Protein AF-A0A3B8RB64-F1 (afdb_monomer_lite)

Sequence (206 aa):
MNLDIVILLAQDGLTNGAIYALLALALVMVFAVTRVIFVPQGEFVAFGALTLASLQANKFPGTVWLLLIAGIICFLLDWHYQRRLGDGLGRRLRWSLLWQLVFPLILVIALWMAQASSFKFSNLPLIAQLLLALLIVVPLGPMIYRLAFQPMAQAPVLVLLIVSVAVHLVLVGIGLVFFGAEGSRTPPFSEGALTLAGVPVNAQTL

Secondary structure (DSSP, 8-state):
--HHHHHHHHHHHHHHHHHHHHHHHHHHHHHHHH----TTHHHHHHHHHHHHHHHHTTPPPTHHHHHHHHHHHHHHHHHHHHHHH---S-HHHHHHIIIIIIHHHHHHHHHHHHHHTT--GGGS-HHHHHHHHHHHHTTHHHHHIIIIIGGGTTS-HHHHHHHHHHHHHHHHHHHHHHH-S----PPPSS--EEEETTEEEEGGG-

Radius of gyration: 20.78 Å; chains: 1; bounding box: 42×38×70 Å

Foldseek 3Di:
DDVLVVVVVVLVCVLVVVVVVVVVVVQCVCCVVQVFSQPLPVLLVVLLVLQLLCLLVQHDALLLVVQQVLLVVQLVVVVVVVVVVVDPCDPVSVVSCCLSHVLSVCLVVVSVVCVVVVHRSSPDQSVVSSVNSCSSRVSVVVSCCVVQPVVCSVPDSVVSHVSSVVVNVVSVVSCCVRRNPDDGDDDQNDDAFDQDPNHTHGPSSD

Structure (mmCIF, N/CA/C/O backbone):
data_AF-A0A3B8RB64-F1
#
_entry.id   AF-A0A3B8RB64-F1
#
loop_
_atom_site.group_PDB
_atom_site.id
_atom_site.type_symbol
_atom_site.label_atom_id
_atom_site.label_alt_id
_atom_site.label_comp_id
_atom_site.label_asym_id
_atom_site.label_entity_id
_atom_site.label_seq_id
_atom_site.pdbx_PDB_ins_code
_atom_site.Cartn_x
_atom_site.Cartn_y
_atom_site.Cartn_z
_atom_site.occupancy
_atom_site.B_iso_or_equiv
_atom_site.auth_seq_id
_atom_site.auth_comp_id
_atom_site.auth_asym_id
_atom_site.auth_atom_id
_atom_site.pdbx_PDB_model_num
ATOM 1 N N . MET A 1 1 ? -0.234 20.962 -37.567 1.00 56.06 1 MET A N 1
ATOM 2 C CA . MET A 1 1 ? -0.408 19.922 -36.532 1.00 56.06 1 MET A CA 1
ATOM 3 C C . MET A 1 1 ? -0.520 18.602 -37.272 1.00 56.06 1 MET A C 1
ATOM 5 O O . MET A 1 1 ? -1.409 18.491 -38.106 1.00 56.06 1 MET A O 1
ATOM 9 N N . ASN A 1 2 ? 0.425 17.683 -37.086 1.00 84.25 2 ASN A N 1
ATOM 10 C CA . ASN A 1 2 ? 0.457 16.425 -37.841 1.00 84.25 2 ASN A CA 1
ATOM 11 C C . ASN A 1 2 ? -0.503 15.414 -37.202 1.00 84.25 2 ASN A C 1
ATOM 13 O O . ASN A 1 2 ? -0.628 15.400 -35.976 1.00 84.25 2 ASN A O 1
ATOM 17 N N . LEU A 1 3 ? -1.165 14.584 -38.015 1.00 84.19 3 LEU A N 1
ATOM 18 C CA . LEU A 1 3 ? -2.131 13.576 -37.551 1.00 84.19 3 LEU A CA 1
ATOM 19 C C . LEU A 1 3 ? -1.508 12.629 -36.504 1.00 84.19 3 LEU A C 1
ATOM 21 O O . LEU A 1 3 ? -2.163 12.266 -35.533 1.00 84.19 3 LEU A O 1
ATOM 25 N N . ASP A 1 4 ? -0.216 12.332 -36.644 1.00 79.75 4 ASP A N 1
ATOM 26 C CA . ASP A 1 4 ? 0.550 11.478 -35.728 1.00 79.75 4 ASP A CA 1
ATOM 27 C C . ASP A 1 4 ? 0.622 12.048 -34.305 1.00 79.75 4 ASP A C 1
ATOM 29 O O . ASP A 1 4 ? 0.479 11.316 -33.329 1.00 79.75 4 ASP A O 1
ATOM 33 N N . ILE A 1 5 ? 0.782 13.372 -34.175 1.00 84.06 5 ILE A N 1
ATOM 34 C CA . ILE A 1 5 ? 0.809 14.053 -32.871 1.00 84.06 5 ILE A CA 1
ATOM 35 C C . ILE A 1 5 ? -0.568 13.959 -32.212 1.00 84.06 5 ILE A C 1
ATOM 37 O O . ILE A 1 5 ? -0.657 13.776 -31.003 1.00 84.06 5 ILE A O 1
ATOM 41 N N . VAL A 1 6 ? -1.641 14.061 -33.003 1.00 86.44 6 VAL A N 1
ATOM 42 C CA . VAL A 1 6 ? -3.017 13.941 -32.499 1.00 86.44 6 VAL A CA 1
ATOM 43 C C . VAL A 1 6 ? -3.279 12.537 -31.970 1.00 86.44 6 VAL A C 1
ATOM 45 O O . VAL A 1 6 ? -3.825 12.401 -30.881 1.00 86.44 6 VAL A O 1
ATOM 48 N N . ILE A 1 7 ? -2.865 11.505 -32.710 1.00 84.56 7 ILE A N 1
ATOM 49 C CA . ILE A 1 7 ? -3.036 10.103 -32.308 1.00 84.56 7 ILE A CA 1
ATOM 50 C C . ILE A 1 7 ? -2.232 9.805 -31.037 1.00 84.56 7 ILE A C 1
ATOM 52 O O . ILE A 1 7 ? -2.774 9.214 -30.104 1.00 84.56 7 ILE A O 1
ATOM 56 N N . LEU A 1 8 ? -0.984 10.276 -30.960 1.00 83.56 8 LEU A N 1
ATOM 57 C CA . LEU A 1 8 ? -0.132 10.092 -29.784 1.00 83.56 8 LEU A CA 1
ATOM 58 C C . LEU A 1 8 ? -0.719 10.793 -28.547 1.00 83.56 8 LEU A C 1
ATOM 60 O O . LEU A 1 8 ? -0.893 10.158 -27.510 1.00 83.56 8 LEU A O 1
ATOM 64 N N . LEU A 1 9 ? -1.116 12.068 -28.658 1.00 87.81 9 LEU A N 1
ATOM 65 C CA . LEU A 1 9 ? -1.748 12.790 -27.543 1.00 87.81 9 LEU A CA 1
ATOM 66 C C . LEU A 1 9 ? -3.087 12.169 -27.127 1.00 87.81 9 LEU A C 1
ATOM 68 O O . LEU A 1 9 ? -3.412 12.164 -25.941 1.00 87.81 9 LEU A O 1
ATOM 72 N N . ALA A 1 10 ? -3.874 11.661 -28.079 1.00 88.19 10 ALA A N 1
ATOM 73 C CA . ALA A 1 10 ? -5.136 10.992 -27.778 1.00 88.19 10 ALA A CA 1
ATOM 74 C C . ALA A 1 10 ? -4.911 9.692 -26.992 1.00 88.19 10 ALA A C 1
ATOM 76 O O . ALA A 1 10 ? -5.629 9.433 -26.026 1.00 88.19 10 ALA A O 1
ATOM 77 N N . GLN A 1 11 ? -3.898 8.903 -27.358 1.00 84.38 11 GLN A N 1
ATOM 78 C CA . GLN A 1 11 ? -3.517 7.687 -26.641 1.00 84.38 11 GLN A CA 1
ATOM 79 C C . GLN A 1 11 ? -2.995 7.992 -25.233 1.00 84.38 11 GLN A C 1
ATOM 81 O O . GLN A 1 11 ? -3.436 7.366 -24.264 1.00 84.38 11 GLN A O 1
ATOM 86 N N . ASP A 1 12 ? -2.096 8.968 -25.101 1.00 86.81 12 ASP A N 1
ATOM 87 C CA . ASP A 1 12 ? -1.576 9.400 -23.802 1.00 86.81 12 ASP A CA 1
ATOM 88 C C . ASP A 1 12 ? -2.704 9.929 -22.909 1.00 86.81 12 ASP A C 1
ATOM 90 O O . ASP A 1 12 ? -2.784 9.598 -21.723 1.00 86.81 12 ASP A O 1
ATOM 94 N N . GLY A 1 13 ? -3.618 10.716 -23.483 1.00 90.69 13 GLY A N 1
ATOM 95 C CA . GLY A 1 13 ? -4.799 11.230 -22.797 1.00 90.69 13 GLY A CA 1
ATOM 96 C C . GLY A 1 13 ? -5.732 10.116 -22.326 1.00 90.69 13 GLY A C 1
ATOM 97 O O . GLY A 1 13 ? -6.177 10.140 -21.180 1.00 90.69 13 GLY A O 1
ATOM 98 N N . LEU A 1 14 ? -5.990 9.113 -23.169 1.00 91.12 14 LEU A N 1
ATOM 99 C CA . LEU A 1 14 ? -6.840 7.973 -22.823 1.00 91.12 14 LEU A CA 1
ATOM 100 C C . LEU A 1 14 ? -6.211 7.107 -21.726 1.00 91.12 14 LEU A C 1
ATOM 102 O O . LEU A 1 14 ? -6.892 6.741 -20.771 1.00 91.12 14 LEU A O 1
ATOM 106 N N . THR A 1 15 ? -4.911 6.829 -21.830 1.00 87.62 15 THR A N 1
ATOM 107 C CA . THR A 1 15 ? -4.176 6.002 -20.864 1.00 87.62 15 THR A CA 1
ATOM 108 C C . THR A 1 15 ? -4.141 6.676 -19.492 1.00 87.62 15 THR A C 1
ATOM 110 O O . THR A 1 15 ? -4.550 6.086 -18.491 1.00 87.62 15 THR A O 1
ATOM 113 N N . ASN A 1 16 ? -3.731 7.947 -19.436 1.00 90.12 16 ASN A N 1
ATOM 114 C CA . ASN A 1 16 ? -3.714 8.705 -18.185 1.00 90.12 16 ASN A CA 1
ATOM 115 C C . ASN A 1 16 ? -5.130 8.919 -17.635 1.00 90.12 16 ASN A C 1
ATOM 117 O O . ASN A 1 16 ? -5.358 8.775 -16.435 1.00 90.12 16 ASN A O 1
ATOM 121 N N . GLY A 1 17 ? -6.100 9.201 -18.509 1.00 92.88 17 GLY A N 1
ATOM 122 C CA . GLY A 1 17 ? -7.506 9.341 -18.141 1.00 92.88 17 GLY A CA 1
ATOM 123 C C . GLY A 1 17 ? -8.068 8.075 -17.495 1.00 92.88 17 GLY A C 1
ATOM 124 O O . GLY A 1 17 ? -8.719 8.164 -16.456 1.00 92.88 17 GLY A O 1
ATOM 125 N N . ALA A 1 18 ? -7.759 6.898 -18.045 1.00 92.75 18 ALA A N 1
ATOM 126 C CA . ALA A 1 18 ? -8.155 5.616 -17.470 1.00 92.75 18 ALA A CA 1
ATOM 127 C C . ALA A 1 18 ? -7.534 5.390 -16.082 1.00 92.75 18 ALA A C 1
ATOM 129 O O . ALA A 1 18 ? -8.240 4.994 -15.154 1.00 92.75 18 ALA A O 1
ATOM 130 N N . ILE A 1 19 ? -6.246 5.706 -15.901 1.00 90.06 19 ILE 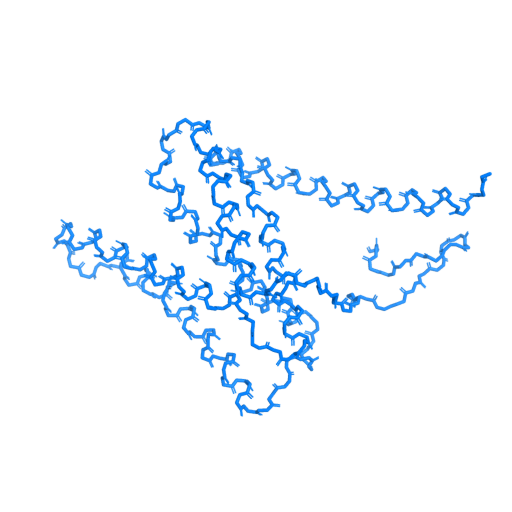A N 1
ATOM 131 C CA . ILE A 1 19 ? -5.566 5.610 -14.598 1.00 90.06 19 ILE A CA 1
ATOM 132 C C . ILE A 1 19 ? -6.250 6.513 -13.563 1.00 90.06 19 ILE A C 1
ATOM 134 O O . ILE A 1 19 ? -6.582 6.057 -12.465 1.00 90.06 19 ILE A O 1
ATOM 138 N N . TYR A 1 20 ? -6.516 7.776 -13.908 1.00 91.88 20 TYR A N 1
ATOM 139 C CA . TYR A 1 20 ? -7.193 8.705 -13.001 1.00 91.88 20 TYR A CA 1
ATOM 140 C C . TYR A 1 20 ? -8.645 8.308 -12.724 1.00 91.88 20 TYR A C 1
ATOM 142 O O . TYR A 1 20 ? -9.101 8.453 -11.590 1.00 91.88 20 TYR A O 1
ATOM 150 N N . ALA A 1 21 ? -9.360 7.754 -13.707 1.00 94.88 21 ALA A N 1
ATOM 151 C CA . ALA A 1 21 ? -10.712 7.240 -13.515 1.00 94.88 21 ALA A CA 1
ATOM 152 C C . ALA A 1 21 ? -10.738 6.055 -12.537 1.00 94.88 21 ALA A C 1
ATOM 154 O O . ALA A 1 21 ? -11.576 6.024 -11.636 1.00 94.88 21 ALA A O 1
ATOM 155 N N . LEU A 1 22 ? -9.796 5.112 -12.656 1.00 93.38 22 LEU A N 1
ATOM 156 C CA . LEU A 1 22 ? -9.661 3.989 -11.723 1.00 93.38 22 LEU A CA 1
ATOM 157 C C . LEU A 1 22 ? -9.273 4.456 -10.314 1.00 93.38 22 LEU A C 1
ATOM 159 O O . LEU A 1 22 ? -9.809 3.948 -9.328 1.00 93.38 22 LEU A O 1
ATOM 163 N N . LEU A 1 23 ? -8.382 5.446 -10.204 1.00 92.12 23 LEU A N 1
ATOM 164 C CA . LEU A 1 23 ? -7.997 6.028 -8.918 1.00 92.12 23 LEU A CA 1
ATOM 165 C C . LEU A 1 23 ? -9.180 6.743 -8.252 1.00 92.12 23 LEU A C 1
ATOM 167 O O . LEU A 1 23 ? -9.429 6.532 -7.065 1.00 92.12 23 LEU A O 1
ATOM 171 N N . ALA A 1 24 ? -9.951 7.516 -9.021 1.00 93.94 24 ALA A N 1
ATOM 172 C CA . ALA A 1 24 ? -11.175 8.155 -8.548 1.00 93.94 24 ALA A CA 1
ATOM 173 C C . ALA A 1 24 ? -12.223 7.119 -8.116 1.00 93.94 24 ALA A C 1
ATOM 175 O O . ALA A 1 24 ? -12.814 7.258 -7.046 1.00 93.94 24 ALA A O 1
ATOM 176 N N . LEU A 1 25 ? -12.414 6.051 -8.897 1.00 95.88 25 LEU A N 1
ATOM 177 C CA . LEU A 1 25 ? -13.320 4.957 -8.551 1.00 95.88 25 LEU A CA 1
ATOM 178 C C . LEU A 1 25 ? -12.909 4.292 -7.233 1.00 95.88 25 LEU A C 1
ATOM 180 O O . LEU A 1 25 ? -13.753 4.081 -6.367 1.00 95.88 25 LEU A O 1
ATOM 184 N N . ALA A 1 26 ? -11.622 4.001 -7.045 1.00 92.50 26 ALA A N 1
ATOM 185 C CA . ALA A 1 26 ? -11.109 3.432 -5.803 1.00 92.50 26 ALA A CA 1
ATOM 186 C C . ALA A 1 26 ? -11.349 4.355 -4.597 1.00 92.50 26 ALA A C 1
ATOM 188 O O . ALA A 1 26 ? -11.858 3.893 -3.574 1.00 92.50 26 ALA A O 1
ATOM 189 N N . LEU A 1 27 ? -11.073 5.657 -4.731 1.00 94.19 27 LEU A N 1
ATOM 190 C CA . LEU A 1 27 ? -11.348 6.643 -3.684 1.00 94.19 27 LEU A CA 1
ATOM 191 C C . LEU A 1 27 ? -12.842 6.683 -3.327 1.00 94.19 27 LEU A C 1
ATOM 193 O O . LEU A 1 27 ? -13.195 6.651 -2.147 1.00 94.19 27 LEU A O 1
ATOM 197 N N . VAL A 1 28 ? -13.719 6.710 -4.336 1.00 95.94 28 VAL A N 1
ATOM 198 C CA . VAL A 1 28 ? -15.177 6.717 -4.152 1.00 95.94 28 VAL A CA 1
ATOM 199 C C . VAL A 1 28 ? -15.657 5.428 -3.489 1.00 95.94 28 VAL A C 1
ATOM 201 O O . VAL A 1 28 ? -16.457 5.500 -2.561 1.00 95.94 28 VAL A O 1
ATOM 204 N N . MET A 1 29 ? -15.157 4.260 -3.902 1.00 95.38 29 MET A N 1
ATOM 205 C CA . MET A 1 29 ? -15.518 2.976 -3.290 1.00 95.38 29 MET A CA 1
ATOM 206 C C . MET A 1 29 ? -15.120 2.920 -1.812 1.00 95.38 29 MET A C 1
ATOM 208 O O . MET A 1 29 ? -15.927 2.524 -0.969 1.00 95.38 29 MET A O 1
ATOM 212 N N . VAL A 1 30 ? -13.902 3.355 -1.474 1.00 94.06 30 VAL A N 1
ATOM 213 C CA . VAL A 1 30 ? -13.443 3.399 -0.079 1.00 94.06 30 VAL A CA 1
ATOM 214 C C . VAL A 1 30 ? -14.289 4.379 0.730 1.00 94.06 30 VAL A C 1
ATOM 216 O O . VAL A 1 30 ? -14.758 4.025 1.816 1.00 94.06 30 VAL A O 1
ATOM 219 N N . PHE A 1 31 ? -14.551 5.574 0.199 1.00 95.75 31 PHE A N 1
ATOM 220 C CA . PHE A 1 31 ? -15.370 6.579 0.872 1.00 95.75 31 PHE A CA 1
ATOM 221 C C . PHE A 1 31 ? -16.817 6.112 1.076 1.00 95.75 31 PHE A C 1
ATOM 223 O O . PHE A 1 31 ? -17.361 6.285 2.165 1.00 95.75 31 PHE A O 1
ATOM 230 N N . ALA A 1 32 ? -17.428 5.470 0.080 1.00 96.31 32 ALA A N 1
ATOM 231 C CA . ALA A 1 32 ? -18.807 4.995 0.156 1.00 96.31 32 ALA A CA 1
ATOM 232 C C . ALA A 1 32 ? -19.014 3.962 1.276 1.00 96.31 32 ALA A C 1
ATOM 234 O O . ALA A 1 32 ? -20.052 3.967 1.934 1.00 96.31 32 ALA A O 1
ATOM 235 N N . VAL A 1 33 ? -18.019 3.103 1.526 1.00 94.38 33 VAL A N 1
ATOM 236 C CA . VAL A 1 33 ? -18.105 2.053 2.555 1.00 94.38 33 VAL A CA 1
ATOM 237 C C . VAL A 1 33 ? -17.631 2.542 3.928 1.00 94.38 33 VAL A C 1
ATOM 239 O O . VAL A 1 33 ? -18.200 2.162 4.948 1.00 94.38 33 VAL A O 1
ATOM 242 N N . THR A 1 34 ? -16.592 3.380 3.984 1.00 93.38 34 THR A N 1
ATOM 243 C CA . THR A 1 34 ? -15.916 3.735 5.251 1.00 93.38 34 THR A CA 1
ATOM 244 C C . THR A 1 34 ? -16.160 5.166 5.722 1.00 93.38 34 THR A C 1
ATOM 246 O O . THR A 1 34 ? -15.895 5.473 6.883 1.00 93.38 34 THR A O 1
ATOM 249 N N . ARG A 1 35 ? -16.660 6.051 4.850 1.00 95.38 35 ARG A N 1
ATOM 250 C CA . ARG A 1 35 ? -16.703 7.517 5.026 1.00 95.38 35 ARG A CA 1
ATOM 251 C C . ARG A 1 35 ? -15.323 8.181 5.141 1.00 95.38 35 ARG A C 1
ATOM 253 O O . ARG A 1 35 ? -15.238 9.364 5.466 1.00 95.38 35 ARG A O 1
ATOM 260 N N . VAL A 1 36 ? -14.245 7.446 4.852 1.00 95.25 36 VAL A N 1
ATOM 261 C CA . VAL A 1 36 ? -12.870 7.958 4.829 1.00 95.25 36 VAL A CA 1
ATOM 262 C C . VAL A 1 36 ? -12.510 8.375 3.407 1.00 95.25 36 VAL A C 1
ATOM 264 O O . VAL A 1 36 ? -12.512 7.557 2.490 1.00 95.25 36 VAL A O 1
ATOM 267 N N . ILE A 1 37 ? -12.161 9.649 3.226 1.00 95.06 37 ILE A N 1
ATOM 268 C CA . ILE A 1 37 ? -11.517 10.124 1.997 1.00 95.06 37 ILE A CA 1
ATOM 269 C C . ILE A 1 37 ? -10.047 9.714 2.092 1.00 95.06 37 ILE A C 1
ATOM 271 O O . ILE A 1 37 ? -9.263 10.384 2.758 1.00 95.06 37 ILE A O 1
ATOM 275 N N . PHE A 1 38 ? -9.691 8.576 1.492 1.00 94.31 38 PHE A N 1
ATOM 276 C CA . PHE A 1 38 ? -8.390 7.928 1.681 1.00 94.31 38 PHE A CA 1
ATOM 277 C C . PHE A 1 38 ? -7.271 8.562 0.837 1.00 94.31 38 PHE A C 1
ATOM 279 O O . PHE A 1 38 ? -6.782 7.987 -0.132 1.00 94.31 38 PHE A O 1
ATOM 286 N N . VAL A 1 39 ? -6.836 9.757 1.245 1.00 94.50 39 VAL A N 1
ATOM 287 C CA . VAL A 1 39 ? -5.729 10.515 0.625 1.00 94.50 39 VAL A CA 1
ATOM 288 C C . VAL A 1 39 ? -4.424 9.701 0.459 1.00 94.50 39 VAL A C 1
ATOM 290 O O . VAL A 1 39 ? -3.809 9.811 -0.600 1.00 94.50 39 VAL A O 1
ATOM 293 N N . PRO A 1 40 ? -3.996 8.838 1.411 1.00 95.44 40 PRO A N 1
ATOM 294 C CA . PRO A 1 40 ? -2.746 8.083 1.303 1.00 95.44 40 PRO A CA 1
ATOM 295 C C . PRO A 1 40 ? -2.712 7.014 0.203 1.00 95.44 40 PRO A C 1
ATOM 297 O O . PRO A 1 40 ? -1.730 6.285 0.118 1.00 95.44 40 PRO A O 1
ATOM 300 N N . GLN A 1 41 ? -3.745 6.879 -0.634 1.00 93.69 41 GLN A N 1
ATOM 301 C CA . GLN A 1 41 ? -3.786 5.883 -1.708 1.00 93.69 41 GLN A CA 1
ATOM 302 C C . GLN A 1 41 ? -2.558 5.952 -2.633 1.00 93.69 41 GLN A C 1
ATOM 304 O O . GLN A 1 41 ? -2.033 4.910 -3.026 1.00 93.69 41 GLN A O 1
ATOM 309 N N . GLY A 1 42 ? -2.072 7.160 -2.940 1.00 92.31 42 GLY A N 1
ATOM 310 C CA . GLY A 1 42 ? -0.863 7.354 -3.747 1.00 92.31 42 GLY A CA 1
ATOM 311 C C . GLY A 1 42 ? 0.387 6.724 -3.125 1.00 92.31 42 GLY A C 1
ATOM 312 O O . GLY A 1 42 ? 1.212 6.173 -3.848 1.00 92.31 42 GLY A O 1
ATOM 313 N N . GLU A 1 43 ? 0.481 6.692 -1.793 1.00 94.62 43 GLU A N 1
ATOM 314 C CA . GLU A 1 43 ? 1.623 6.107 -1.078 1.00 94.62 43 GLU A CA 1
ATOM 315 C C . GLU A 1 43 ? 1.679 4.592 -1.238 1.00 94.62 43 GLU A C 1
ATOM 317 O O . GLU A 1 43 ? 2.752 4.019 -1.372 1.00 94.62 43 GLU A O 1
ATOM 322 N N . PHE A 1 44 ? 0.527 3.923 -1.304 1.00 94.38 44 PHE A N 1
ATOM 323 C CA . PHE A 1 44 ? 0.483 2.486 -1.576 1.00 94.38 44 PHE A CA 1
ATOM 324 C C . PHE A 1 44 ? 0.948 2.161 -2.994 1.00 94.38 44 PHE A C 1
ATOM 326 O O . PHE A 1 44 ? 1.658 1.175 -3.198 1.00 94.38 44 PHE A O 1
ATOM 333 N N . VAL A 1 45 ? 0.591 3.005 -3.966 1.00 92.75 45 VAL A N 1
ATOM 334 C CA . VAL A 1 45 ? 1.077 2.881 -5.347 1.00 92.75 45 VAL A CA 1
ATOM 335 C C . VAL A 1 45 ? 2.589 3.119 -5.395 1.00 92.75 45 VAL A C 1
ATOM 337 O O . VAL A 1 45 ? 3.317 2.310 -5.971 1.00 92.75 45 VAL A O 1
ATOM 340 N N . ALA A 1 46 ? 3.073 4.171 -4.728 1.00 93.25 46 ALA A N 1
ATOM 341 C CA . ALA A 1 46 ? 4.494 4.497 -4.645 1.00 93.25 46 ALA A CA 1
ATOM 342 C C . ALA A 1 46 ? 5.299 3.386 -3.956 1.00 93.25 46 ALA A C 1
ATOM 344 O O . ALA A 1 46 ? 6.292 2.912 -4.502 1.00 93.25 46 ALA A O 1
ATOM 345 N N . PHE A 1 47 ? 4.849 2.897 -2.800 1.00 95.25 47 PHE A N 1
ATOM 346 C CA . PHE A 1 47 ? 5.488 1.795 -2.084 1.00 95.25 47 PHE A CA 1
ATOM 347 C C . PHE A 1 47 ? 5.473 0.503 -2.892 1.00 95.25 47 PHE A C 1
ATOM 349 O O . PHE A 1 47 ? 6.466 -0.220 -2.874 1.00 95.25 47 PHE A O 1
ATOM 356 N N . GLY A 1 48 ? 4.405 0.217 -3.640 1.00 94.38 48 GLY A N 1
ATOM 357 C CA . GLY A 1 48 ? 4.367 -0.902 -4.583 1.00 94.38 48 GLY A CA 1
ATOM 358 C C . GLY A 1 48 ? 5.468 -0.792 -5.639 1.00 94.38 48 GLY A C 1
ATOM 359 O O . GLY A 1 48 ? 6.264 -1.719 -5.801 1.00 94.38 48 GLY A O 1
ATOM 360 N N . ALA A 1 49 ? 5.566 0.367 -6.294 1.00 93.00 49 ALA A N 1
ATOM 361 C CA . ALA A 1 49 ? 6.577 0.631 -7.315 1.00 93.00 49 ALA A CA 1
ATOM 362 C C . ALA A 1 49 ? 8.011 0.580 -6.755 1.00 93.00 49 ALA A C 1
ATOM 364 O O . ALA A 1 49 ? 8.877 -0.068 -7.338 1.00 93.00 49 ALA A O 1
ATOM 365 N N . LEU A 1 50 ? 8.263 1.197 -5.598 1.00 93.69 50 LEU A N 1
ATOM 366 C CA . LEU A 1 50 ? 9.579 1.225 -4.950 1.00 93.69 50 LEU A CA 1
ATOM 367 C C . LEU A 1 50 ? 9.989 -0.144 -4.387 1.00 93.69 50 LEU A C 1
ATOM 369 O O . LEU A 1 50 ? 11.168 -0.502 -4.419 1.00 93.69 50 LEU A O 1
ATOM 373 N N . THR A 1 51 ? 9.027 -0.950 -3.927 1.00 94.50 51 THR A N 1
ATOM 374 C CA . THR A 1 51 ? 9.266 -2.354 -3.553 1.00 94.50 51 THR A CA 1
ATOM 375 C C . THR A 1 51 ? 9.687 -3.161 -4.771 1.00 94.50 51 THR A C 1
ATOM 377 O O . THR A 1 51 ? 10.703 -3.851 -4.721 1.00 94.50 51 THR A O 1
ATOM 380 N N . LEU A 1 52 ? 8.948 -3.041 -5.879 1.00 94.19 52 LEU A N 1
ATOM 381 C CA . LEU A 1 52 ? 9.274 -3.723 -7.129 1.00 94.19 52 LEU A CA 1
ATOM 382 C C . LEU A 1 52 ? 10.653 -3.300 -7.655 1.00 94.19 52 LEU A C 1
ATOM 384 O O . LEU A 1 52 ? 11.467 -4.155 -7.994 1.00 94.19 52 LEU A O 1
ATOM 388 N N . ALA A 1 53 ? 10.947 -2.000 -7.648 1.00 92.69 53 ALA A N 1
ATOM 389 C CA . ALA A 1 53 ? 12.243 -1.468 -8.054 1.00 92.69 53 ALA A CA 1
ATOM 390 C C . ALA A 1 53 ? 13.389 -1.998 -7.176 1.00 92.69 53 ALA A C 1
ATOM 392 O O . ALA A 1 53 ? 14.452 -2.352 -7.685 1.00 92.69 53 ALA A O 1
ATOM 393 N N . SER A 1 54 ? 13.165 -2.115 -5.863 1.00 92.00 54 SER A N 1
ATOM 394 C CA . SER A 1 54 ? 14.141 -2.701 -4.935 1.00 92.00 54 SER A CA 1
ATOM 395 C C . SER A 1 54 ? 14.411 -4.172 -5.260 1.00 92.00 54 SER A C 1
ATOM 397 O O . SER A 1 54 ? 15.573 -4.570 -5.348 1.00 92.00 54 SER A O 1
ATOM 399 N N . LEU A 1 55 ? 13.357 -4.959 -5.514 1.00 92.06 55 LEU A N 1
ATOM 400 C CA . LEU A 1 55 ? 13.475 -6.362 -5.926 1.00 92.06 55 LEU A CA 1
ATOM 401 C C . LEU A 1 55 ? 14.259 -6.497 -7.241 1.00 92.06 55 LEU A C 1
ATOM 403 O O . LEU A 1 55 ? 15.174 -7.311 -7.333 1.00 92.06 55 LEU A O 1
ATOM 407 N N . GLN A 1 56 ? 13.974 -5.659 -8.237 1.00 91.44 56 GLN A N 1
ATOM 408 C CA . GLN A 1 56 ? 14.684 -5.665 -9.522 1.00 91.44 56 GLN A CA 1
ATOM 409 C C . GLN A 1 56 ? 16.150 -5.244 -9.394 1.00 91.44 56 GLN A C 1
ATOM 411 O O . GLN A 1 56 ? 17.018 -5.804 -10.061 1.00 91.44 56 GLN A O 1
ATOM 416 N N . ALA A 1 57 ? 16.446 -4.320 -8.480 1.00 89.50 57 ALA A N 1
ATOM 417 C CA . ALA A 1 57 ? 17.806 -3.928 -8.132 1.00 89.50 57 ALA A CA 1
ATOM 418 C C . ALA A 1 57 ? 18.533 -4.957 -7.240 1.00 89.50 57 ALA A C 1
ATOM 420 O O . ALA A 1 57 ? 19.661 -4.700 -6.819 1.00 89.50 57 ALA A O 1
ATOM 421 N N . ASN A 1 58 ? 17.910 -6.104 -6.927 1.00 89.38 58 ASN A N 1
ATOM 422 C CA . ASN A 1 58 ? 18.400 -7.104 -5.968 1.00 89.38 58 ASN A CA 1
ATOM 423 C C . ASN A 1 58 ? 18.711 -6.526 -4.572 1.00 89.38 58 ASN A C 1
ATOM 425 O O . ASN A 1 58 ? 19.539 -7.061 -3.829 1.00 89.38 58 ASN A O 1
ATOM 429 N N . LYS A 1 59 ? 18.038 -5.432 -4.203 1.00 88.31 59 LYS A N 1
ATOM 430 C CA . LYS A 1 59 ? 18.119 -4.808 -2.883 1.00 88.31 59 LYS A CA 1
ATOM 431 C C . LYS A 1 59 ? 17.009 -5.349 -1.991 1.00 88.31 59 LYS A C 1
ATOM 433 O O . LYS A 1 59 ? 15.913 -5.663 -2.452 1.00 88.31 59 LYS A O 1
ATOM 438 N N . PHE A 1 60 ? 17.288 -5.430 -0.694 1.00 89.94 60 PHE A N 1
ATOM 439 C CA . PHE A 1 60 ? 16.278 -5.822 0.281 1.00 89.94 60 PHE A CA 1
ATOM 440 C C . PHE A 1 60 ? 15.201 -4.721 0.372 1.00 89.94 60 PHE A C 1
ATOM 442 O O . PHE A 1 60 ? 15.560 -3.577 0.663 1.00 89.94 60 PHE A O 1
ATOM 449 N N . PRO A 1 61 ? 13.909 -5.003 0.116 1.00 91.88 61 PRO A N 1
ATOM 450 C CA . PRO A 1 61 ? 12.901 -3.948 0.062 1.00 91.88 61 PRO A CA 1
ATOM 451 C C . PRO A 1 61 ? 12.620 -3.335 1.440 1.00 91.88 61 PRO A C 1
ATOM 453 O O . PRO A 1 61 ? 12.231 -4.034 2.377 1.00 91.88 61 PRO A O 1
ATOM 456 N N . GLY A 1 62 ? 12.754 -2.010 1.553 1.00 90.25 62 GLY A N 1
ATOM 457 C CA . GLY A 1 62 ? 12.510 -1.277 2.804 1.00 90.25 62 GLY A CA 1
ATOM 458 C C . GLY A 1 62 ? 11.075 -1.407 3.338 1.00 90.25 62 GLY A C 1
ATOM 459 O O . GLY A 1 62 ? 10.859 -1.397 4.549 1.00 90.25 62 GLY A O 1
ATOM 460 N N . THR A 1 63 ? 10.095 -1.630 2.457 1.00 93.56 63 THR A N 1
ATOM 461 C CA . THR A 1 63 ? 8.673 -1.834 2.803 1.00 93.56 63 THR A CA 1
ATOM 462 C C . THR A 1 63 ? 8.434 -3.013 3.739 1.00 93.56 63 THR A C 1
ATOM 464 O O . THR A 1 63 ? 7.477 -2.996 4.509 1.00 93.56 63 THR A O 1
ATOM 467 N N . VAL A 1 64 ? 9.296 -4.029 3.710 1.00 94.25 64 VAL A N 1
ATOM 468 C CA . VAL A 1 64 ? 9.166 -5.218 4.561 1.00 94.25 64 VAL A CA 1
ATOM 469 C C . VAL A 1 64 ? 9.369 -4.851 6.034 1.00 94.25 64 VAL A C 1
ATOM 471 O O . VAL A 1 64 ? 8.649 -5.342 6.904 1.00 94.25 64 VAL A O 1
ATOM 474 N N . TRP A 1 65 ? 10.297 -3.933 6.320 1.00 93.56 65 TRP A N 1
ATOM 475 C CA . TRP A 1 65 ? 10.507 -3.408 7.669 1.00 93.56 65 TRP A CA 1
ATOM 476 C C . TRP A 1 65 ? 9.322 -2.573 8.134 1.00 93.56 65 TRP A C 1
ATOM 478 O O . TRP A 1 65 ? 8.879 -2.727 9.270 1.00 93.56 65 TRP A O 1
ATOM 488 N N . LEU A 1 66 ? 8.764 -1.745 7.247 1.00 94.25 66 LEU A N 1
ATOM 489 C CA . LEU A 1 66 ? 7.546 -0.992 7.535 1.00 94.25 66 LEU A CA 1
ATOM 490 C C . LEU A 1 66 ? 6.381 -1.929 7.891 1.00 94.25 66 LEU A C 1
ATOM 492 O O . LEU A 1 66 ? 5.690 -1.694 8.882 1.00 94.25 66 LEU A O 1
ATOM 496 N N . LEU A 1 67 ? 6.205 -3.015 7.132 1.00 96.00 67 LEU A N 1
ATOM 497 C CA . LEU A 1 67 ? 5.193 -4.038 7.400 1.00 96.00 67 LEU A CA 1
ATOM 498 C C . LEU A 1 67 ? 5.400 -4.707 8.761 1.00 96.00 67 LEU A C 1
ATOM 500 O O . LEU A 1 67 ? 4.445 -4.850 9.524 1.00 96.00 67 LEU A O 1
ATOM 504 N N . LEU A 1 68 ? 6.637 -5.082 9.089 1.00 95.81 68 LEU A N 1
ATOM 505 C CA . LEU A 1 68 ? 6.958 -5.691 10.376 1.00 95.81 68 LEU A CA 1
ATOM 506 C C . LEU A 1 68 ? 6.688 -4.728 11.541 1.00 95.81 68 LEU A C 1
ATOM 508 O O . LEU A 1 68 ? 6.062 -5.122 12.522 1.00 95.81 68 LEU A O 1
ATOM 512 N N . ILE A 1 69 ? 7.110 -3.466 11.429 1.00 95.50 69 ILE A N 1
ATOM 513 C CA . ILE A 1 69 ? 6.903 -2.445 12.466 1.00 95.50 69 ILE A CA 1
ATOM 514 C C . ILE A 1 69 ? 5.407 -2.185 12.671 1.00 95.50 69 ILE A C 1
ATOM 516 O O . ILE A 1 69 ? 4.927 -2.240 13.804 1.00 95.50 69 ILE A O 1
ATOM 520 N N . ALA A 1 70 ? 4.651 -1.956 11.593 1.00 95.19 70 ALA A N 1
ATOM 521 C CA . ALA A 1 70 ? 3.203 -1.764 11.669 1.00 95.19 70 ALA A CA 1
ATOM 522 C C . ALA A 1 70 ? 2.500 -2.984 12.288 1.00 95.19 70 ALA A C 1
ATOM 524 O O . ALA A 1 70 ? 1.598 -2.828 13.117 1.00 95.19 70 ALA A O 1
ATOM 525 N N . GLY A 1 71 ? 2.954 -4.189 11.939 1.00 95.88 71 GLY A N 1
ATOM 526 C CA . GLY A 1 71 ? 2.478 -5.449 12.493 1.00 95.88 71 GLY A CA 1
ATOM 527 C C . GLY A 1 71 ? 2.732 -5.598 13.992 1.00 95.88 71 GLY A C 1
ATOM 528 O O . GLY A 1 71 ? 1.808 -5.918 14.743 1.00 95.88 71 GLY A O 1
ATOM 529 N N . ILE A 1 72 ? 3.946 -5.275 14.449 1.00 95.62 72 ILE A N 1
ATOM 530 C CA . ILE A 1 72 ? 4.307 -5.256 15.873 1.00 95.62 72 ILE A CA 1
ATOM 531 C C . ILE A 1 72 ? 3.423 -4.265 16.632 1.00 95.62 72 ILE A C 1
ATOM 533 O O . ILE A 1 72 ? 2.858 -4.626 17.662 1.00 95.62 72 ILE A O 1
ATOM 537 N N . ILE A 1 73 ? 3.249 -3.042 16.121 1.00 95.50 73 ILE A N 1
ATOM 538 C CA . ILE A 1 73 ? 2.410 -2.026 16.772 1.00 95.50 73 ILE A CA 1
ATOM 539 C C . ILE A 1 73 ? 0.958 -2.517 16.869 1.00 95.50 73 ILE A C 1
ATOM 541 O O . ILE A 1 73 ? 0.367 -2.457 17.947 1.00 95.50 73 ILE A O 1
ATOM 545 N N . CYS A 1 74 ? 0.395 -3.057 15.782 1.00 93.88 74 CYS A N 1
ATOM 546 C CA . CYS A 1 74 ? -0.960 -3.620 15.784 1.00 93.88 74 CYS A CA 1
ATOM 547 C C . CYS A 1 74 ? -1.117 -4.737 16.823 1.00 93.88 74 CYS A C 1
ATOM 549 O O . CYS A 1 74 ? -2.085 -4.734 17.584 1.00 93.88 74 CYS A O 1
ATOM 551 N N . PHE A 1 75 ? -0.158 -5.664 16.879 1.00 93.56 75 PHE A N 1
ATOM 552 C CA . PHE A 1 75 ? -0.185 -6.774 17.825 1.00 93.56 75 PHE A CA 1
ATOM 553 C C . PHE A 1 75 ? -0.079 -6.292 19.277 1.00 93.56 75 PHE A C 1
ATOM 555 O O . PHE A 1 75 ? -0.823 -6.763 20.134 1.00 93.56 75 PHE A O 1
ATOM 562 N N . LEU A 1 76 ? 0.802 -5.326 19.564 1.00 92.94 76 LEU A N 1
ATOM 563 C CA . LEU A 1 76 ? 0.944 -4.746 20.903 1.00 92.94 76 LEU A CA 1
ATOM 564 C C . LEU A 1 76 ? -0.341 -4.053 21.365 1.00 92.94 76 LEU A C 1
ATOM 566 O O . LEU A 1 76 ? -0.714 -4.180 22.532 1.00 92.94 76 LEU A O 1
ATOM 570 N N . LEU A 1 77 ? -1.040 -3.364 20.459 1.00 90.38 77 LEU A N 1
ATOM 571 C CA . LEU A 1 77 ? -2.343 -2.774 20.754 1.00 90.38 77 LEU A CA 1
ATOM 572 C C . LEU A 1 77 ? -3.391 -3.856 21.032 1.00 90.38 77 LEU A C 1
ATOM 574 O O . LEU A 1 77 ? -4.019 -3.811 22.088 1.00 90.38 77 LEU A O 1
ATOM 578 N N . ASP A 1 78 ? -3.546 -4.848 20.147 1.00 88.06 78 ASP A N 1
ATOM 579 C CA . ASP A 1 78 ? -4.497 -5.960 20.328 1.00 88.06 78 ASP A CA 1
ATOM 580 C C . ASP A 1 78 ? -4.228 -6.706 21.656 1.00 88.06 78 ASP A C 1
ATOM 582 O O . ASP A 1 78 ? -5.156 -7.004 22.414 1.00 88.06 78 ASP A O 1
ATOM 586 N N . TRP A 1 79 ? -2.954 -6.924 21.993 1.00 87.19 79 TRP A N 1
ATOM 587 C CA . TRP A 1 79 ? -2.510 -7.503 23.261 1.00 87.19 79 TRP A CA 1
ATOM 588 C C . TRP A 1 79 ? -2.878 -6.639 24.474 1.00 87.19 79 TRP A C 1
ATOM 590 O O . TRP A 1 79 ? -3.391 -7.152 25.472 1.00 87.19 79 TRP A O 1
ATOM 600 N N . HIS A 1 80 ? -2.640 -5.326 24.406 1.00 88.00 80 HIS A N 1
ATOM 601 C CA . HIS A 1 80 ? -2.958 -4.396 25.493 1.00 88.00 80 HIS A CA 1
ATOM 602 C C . HIS A 1 80 ? -4.464 -4.273 25.727 1.00 88.00 80 HIS A C 1
ATOM 604 O O . HIS A 1 80 ? -4.908 -4.299 26.876 1.00 88.00 80 HIS A O 1
ATOM 610 N N . TYR A 1 81 ? -5.258 -4.200 24.655 1.00 83.94 81 TYR A N 1
ATOM 611 C CA . TYR A 1 81 ? -6.716 -4.220 24.749 1.00 83.94 81 TYR A CA 1
ATOM 612 C C . TYR A 1 81 ? -7.201 -5.508 25.419 1.00 83.94 81 TYR A C 1
ATOM 614 O O . TYR A 1 81 ? -7.990 -5.445 26.359 1.00 83.94 81 TYR A O 1
ATOM 622 N N . GLN A 1 82 ? -6.686 -6.668 25.005 1.00 83.88 82 GLN A N 1
ATOM 623 C CA . GLN A 1 82 ? -7.117 -7.954 25.548 1.00 83.88 82 GLN A CA 1
ATOM 624 C C . GLN A 1 82 ? -6.729 -8.140 27.021 1.00 83.88 82 GLN A C 1
ATOM 626 O O . GLN A 1 82 ? -7.544 -8.615 27.809 1.00 83.88 82 GLN A O 1
ATOM 631 N N . ARG A 1 83 ? -5.540 -7.681 27.432 1.00 82.31 83 ARG A N 1
ATOM 632 C CA . ARG A 1 83 ? -5.133 -7.688 28.848 1.00 82.31 83 ARG A CA 1
ATOM 633 C C . ARG A 1 83 ? -6.084 -6.903 29.754 1.00 82.31 83 ARG A C 1
ATOM 635 O O . ARG A 1 83 ? -6.230 -7.265 30.915 1.00 82.31 83 ARG A O 1
ATOM 642 N N . ARG A 1 84 ? -6.731 -5.848 29.246 1.00 80.88 84 ARG A N 1
ATOM 643 C CA . ARG A 1 84 ? -7.704 -5.058 30.020 1.00 80.88 84 ARG A CA 1
ATOM 644 C C . ARG A 1 84 ? -9.074 -5.718 30.142 1.00 80.88 84 ARG A C 1
ATOM 646 O O . ARG A 1 84 ? -9.797 -5.403 31.078 1.00 80.88 84 ARG A O 1
ATOM 653 N N . LEU A 1 85 ? -9.427 -6.603 29.214 1.00 77.19 85 LEU A N 1
ATOM 654 C CA . LEU A 1 85 ? -10.708 -7.311 29.212 1.00 77.19 85 LEU A CA 1
ATOM 655 C C . LEU A 1 85 ? -10.713 -8.561 30.109 1.00 77.19 85 LEU A C 1
ATOM 657 O O . LEU A 1 85 ? -11.784 -9.085 30.380 1.00 77.19 85 LEU A O 1
ATOM 661 N N . GLY A 1 86 ? -9.558 -9.027 30.599 1.00 67.19 86 GLY A N 1
ATOM 662 C CA . GLY A 1 86 ? -9.461 -10.122 31.579 1.00 67.19 86 GLY A CA 1
ATOM 663 C C . GLY A 1 86 ? -9.758 -11.529 31.038 1.00 67.19 86 GLY A C 1
ATOM 664 O O . GLY A 1 86 ? -9.365 -12.512 31.661 1.00 67.19 86 GLY A O 1
ATOM 665 N N . ASP A 1 87 ? -10.371 -11.643 29.861 1.00 63.41 87 ASP A N 1
ATOM 666 C CA . ASP A 1 87 ? -10.539 -12.910 29.154 1.00 63.41 87 ASP A CA 1
ATOM 667 C C . ASP A 1 87 ? -9.186 -13.393 28.612 1.00 63.41 87 ASP A C 1
ATOM 669 O O . ASP A 1 87 ? -8.439 -12.617 28.012 1.00 63.41 87 ASP A O 1
ATOM 673 N N . GLY A 1 88 ? -8.862 -14.676 28.832 1.00 64.12 88 GLY A N 1
ATOM 674 C CA . GLY A 1 88 ? -7.576 -15.302 28.483 1.00 64.12 88 GLY A CA 1
ATOM 675 C C . GLY A 1 88 ? -7.175 -15.192 27.001 1.00 64.12 88 GLY A C 1
ATOM 676 O O . GLY A 1 88 ? -7.775 -14.453 26.225 1.00 64.12 88 GLY A O 1
ATOM 677 N N . LEU A 1 89 ? -6.145 -15.938 26.566 1.00 61.50 89 LEU A N 1
ATOM 678 C CA . LEU A 1 89 ? -5.692 -15.957 25.160 1.00 61.50 89 LEU A CA 1
ATOM 679 C C . LEU A 1 89 ? -6.806 -16.444 24.211 1.00 61.50 89 LEU A C 1
ATOM 681 O O . LEU A 1 89 ? -6.861 -17.608 23.809 1.00 61.50 89 LEU A O 1
ATOM 685 N N . GLY A 1 90 ? -7.705 -15.534 23.846 1.00 74.69 90 GLY A N 1
ATOM 686 C CA . GLY A 1 90 ? -8.845 -15.802 22.998 1.00 74.69 90 GLY A CA 1
ATOM 687 C C . GLY A 1 90 ? -8.394 -16.072 21.569 1.00 74.69 90 GLY A C 1
ATOM 688 O O . GLY A 1 90 ? -7.339 -15.616 21.120 1.00 74.69 90 GLY A O 1
ATOM 689 N N . ARG A 1 91 ? -9.247 -16.769 20.813 1.00 78.44 91 ARG A N 1
ATOM 690 C CA . ARG A 1 91 ? -9.091 -17.017 19.367 1.00 78.44 91 ARG A CA 1
ATOM 691 C C . ARG A 1 91 ? -8.696 -15.751 18.586 1.00 78.44 91 ARG A C 1
ATOM 693 O O . ARG A 1 91 ? -7.933 -15.838 17.629 1.00 78.44 91 ARG A O 1
ATOM 700 N N . ARG A 1 92 ? -9.165 -14.580 19.034 1.00 78.00 92 ARG A N 1
ATOM 701 C CA . ARG A 1 92 ? -8.851 -13.260 18.470 1.00 78.00 92 ARG A CA 1
ATOM 702 C C . ARG A 1 92 ? -7.372 -12.877 18.589 1.00 78.00 92 ARG A C 1
ATOM 704 O O . ARG A 1 92 ? -6.806 -12.438 17.594 1.00 78.00 92 ARG A O 1
ATOM 711 N N . LEU A 1 93 ? -6.738 -13.088 19.745 1.00 83.44 93 LEU A N 1
ATOM 712 C CA . LEU A 1 93 ? -5.317 -12.778 19.942 1.00 83.44 93 LEU A CA 1
ATOM 713 C C . LEU A 1 93 ? -4.420 -13.709 19.133 1.00 83.44 93 LEU A C 1
ATOM 715 O O . LEU A 1 93 ? -3.423 -13.275 18.573 1.00 83.44 93 LEU A O 1
ATOM 719 N N . ARG A 1 94 ? -4.804 -14.988 19.025 1.00 85.12 94 ARG A N 1
ATOM 720 C CA . ARG A 1 94 ? -4.103 -15.954 18.166 1.00 85.12 94 ARG A CA 1
ATOM 721 C C . ARG A 1 94 ? -4.179 -15.544 16.697 1.00 85.12 94 ARG A C 1
ATOM 723 O O . ARG A 1 94 ? -3.168 -15.569 16.011 1.00 85.12 94 ARG A O 1
ATOM 730 N N . TRP A 1 95 ? -5.356 -15.131 16.224 1.00 85.69 95 TRP A N 1
ATOM 731 C CA . TRP A 1 95 ? -5.514 -14.633 14.856 1.00 85.69 95 TRP A CA 1
ATOM 732 C C . TRP A 1 95 ? -4.714 -13.346 14.606 1.00 85.69 95 TRP A C 1
ATOM 734 O O . TRP A 1 95 ? -4.052 -13.224 13.579 1.00 85.69 95 TRP A O 1
ATOM 744 N N . SER A 1 96 ? -4.725 -12.420 15.571 1.00 87.00 96 SER A N 1
ATOM 745 C CA . SER A 1 96 ? -3.902 -11.204 15.560 1.00 87.00 96 SER A CA 1
ATOM 746 C C . SER A 1 96 ? -2.410 -11.540 15.481 1.00 87.00 96 SER A C 1
ATOM 748 O O . SER A 1 96 ? -1.743 -11.072 14.566 1.00 87.00 96 SER A O 1
ATOM 750 N N . LEU A 1 97 ? -1.910 -12.433 16.339 1.00 89.44 97 LEU A N 1
ATOM 751 C CA . LEU A 1 97 ? -0.522 -12.899 16.323 1.00 89.44 97 LEU A CA 1
ATOM 752 C C . LEU A 1 97 ? -0.127 -13.470 14.955 1.00 89.44 97 LEU A C 1
ATOM 754 O O . LEU A 1 97 ? 0.907 -13.099 14.403 1.00 89.44 97 LEU A O 1
ATOM 758 N N . LEU A 1 98 ? -0.956 -14.354 14.395 1.00 90.38 98 LEU A N 1
ATOM 759 C CA . LEU A 1 98 ? -0.669 -15.003 13.117 1.00 90.38 98 LEU A CA 1
ATOM 760 C C . LEU A 1 98 ? -0.616 -13.994 11.960 1.00 90.38 98 LEU A C 1
ATOM 762 O O . LEU A 1 98 ? 0.342 -13.985 11.191 1.00 90.38 98 LEU A O 1
ATOM 766 N N . TRP A 1 99 ? -1.620 -13.124 11.846 1.00 88.81 99 TRP A N 1
ATOM 767 C CA . TRP A 1 99 ? -1.726 -12.202 10.714 1.00 88.81 99 TRP A CA 1
ATOM 768 C C . TRP A 1 99 ? -0.819 -10.973 10.838 1.00 88.81 99 TRP A C 1
ATOM 770 O O . TRP A 1 99 ? -0.309 -10.473 9.841 1.00 88.81 99 TRP A O 1
ATOM 780 N N . GLN A 1 100 ? -0.624 -10.462 12.053 1.00 91.88 100 GLN A N 1
ATOM 781 C CA . GLN A 1 100 ? 0.059 -9.185 12.270 1.00 91.88 100 GLN A CA 1
ATOM 782 C C . GLN A 1 100 ? 1.532 -9.365 12.615 1.00 91.88 100 GLN A C 1
ATOM 784 O O . GLN A 1 100 ? 2.308 -8.458 12.352 1.00 91.88 100 GLN A O 1
ATOM 789 N N . LEU A 1 101 ? 1.936 -10.516 13.161 1.00 91.88 101 LEU A N 1
ATOM 790 C 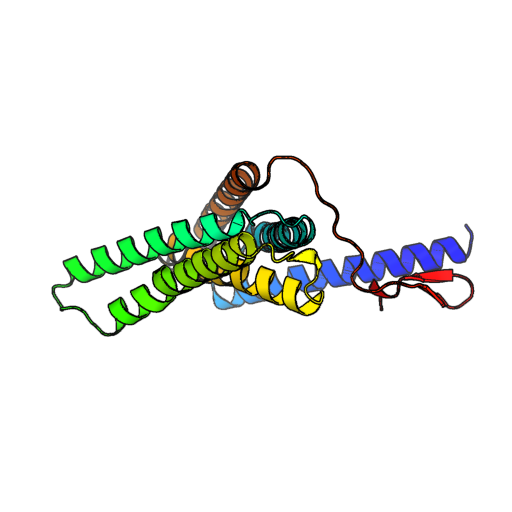CA . LEU A 1 101 ? 3.328 -10.752 13.541 1.00 91.88 101 LEU A CA 1
ATOM 791 C C . LEU A 1 101 ? 3.964 -11.889 12.746 1.00 91.88 101 LEU A C 1
ATOM 793 O O . LEU A 1 101 ? 5.013 -11.693 12.138 1.00 91.88 101 LEU A O 1
ATOM 797 N N . VAL A 1 102 ? 3.328 -13.063 12.706 1.00 93.25 102 VAL A N 1
ATOM 798 C CA . VAL A 1 102 ? 3.918 -14.243 12.054 1.00 93.25 102 VAL A CA 1
ATOM 799 C C . VAL A 1 102 ? 4.019 -14.045 10.545 1.00 93.25 102 VAL A C 1
ATOM 801 O O . VAL A 1 102 ? 5.070 -14.319 9.977 1.00 93.25 102 VAL A O 1
ATOM 804 N N . PHE A 1 103 ? 2.979 -13.522 9.892 1.00 93.62 103 PHE A N 1
ATOM 805 C CA . PHE A 1 103 ? 3.009 -13.282 8.449 1.00 93.62 103 PHE A CA 1
ATOM 806 C C . PHE A 1 103 ? 4.134 -12.312 8.013 1.00 93.62 103 PHE A C 1
ATOM 808 O O . PHE A 1 103 ? 4.950 -12.715 7.179 1.00 93.62 103 PHE A O 1
ATOM 815 N N . PRO A 1 104 ? 4.278 -11.094 8.586 1.00 94.19 104 PRO A N 1
ATOM 816 C CA . PRO A 1 104 ? 5.406 -10.219 8.255 1.00 94.19 104 PRO A CA 1
ATOM 817 C C . PRO A 1 104 ? 6.764 -10.838 8.583 1.00 94.19 104 PRO A C 1
ATOM 819 O O . PRO A 1 104 ? 7.708 -10.693 7.811 1.00 94.19 104 PRO A O 1
ATOM 822 N N . LEU A 1 105 ? 6.866 -11.561 9.704 1.00 94.94 105 LEU A N 1
ATOM 823 C CA . LEU A 1 105 ? 8.108 -12.210 10.112 1.00 94.94 105 LEU A CA 1
ATOM 824 C C . LEU A 1 105 ? 8.532 -13.299 9.118 1.00 94.94 105 LEU A C 1
ATOM 826 O O . LEU A 1 105 ? 9.702 -13.363 8.749 1.00 94.94 105 LEU A O 1
ATOM 830 N N . ILE A 1 106 ? 7.588 -14.113 8.635 1.00 95.12 106 ILE A N 1
ATOM 831 C CA . ILE A 1 106 ? 7.847 -15.112 7.591 1.00 95.12 106 ILE A CA 1
ATOM 832 C C . ILE A 1 106 ? 8.352 -14.432 6.317 1.00 95.12 106 ILE A C 1
ATOM 834 O O . ILE A 1 106 ? 9.312 -14.919 5.729 1.00 95.12 106 ILE A O 1
ATOM 838 N N . LEU A 1 107 ? 7.761 -13.305 5.905 1.00 93.94 107 LEU A N 1
ATOM 839 C CA . LEU A 1 107 ? 8.227 -12.568 4.725 1.00 93.94 107 LEU A CA 1
ATOM 840 C C . LEU A 1 107 ? 9.653 -12.036 4.895 1.00 93.94 107 LEU A C 1
ATOM 842 O O . LEU A 1 107 ? 10.471 -12.206 3.993 1.00 93.94 107 LEU A O 1
ATOM 846 N N . VAL A 1 108 ? 9.974 -11.446 6.051 1.00 94.06 108 VAL A N 1
ATOM 847 C CA . VAL A 1 108 ? 11.337 -10.983 6.367 1.00 94.06 108 VAL A CA 1
ATOM 848 C C . VAL A 1 108 ? 12.325 -12.143 6.265 1.00 94.06 108 VAL A C 1
ATOM 850 O O . VAL A 1 108 ? 13.338 -12.030 5.578 1.00 94.06 108 VAL A O 1
ATOM 853 N N . ILE A 1 109 ? 12.014 -13.269 6.915 1.00 93.25 109 ILE A N 1
ATOM 854 C CA . ILE A 1 109 ? 12.879 -14.451 6.944 1.00 93.25 109 ILE A CA 1
ATOM 855 C C . ILE A 1 109 ? 13.039 -15.038 5.540 1.00 93.25 109 ILE A C 1
ATOM 857 O O . ILE A 1 109 ? 14.160 -15.323 5.134 1.00 93.25 109 ILE A O 1
ATOM 861 N N . ALA A 1 110 ? 11.954 -15.184 4.778 1.00 92.56 110 ALA A N 1
ATOM 862 C CA . ALA A 1 110 ? 11.991 -15.746 3.431 1.00 92.56 110 ALA A CA 1
ATOM 863 C C . ALA A 1 110 ? 12.839 -14.892 2.477 1.00 92.56 110 ALA A C 1
ATOM 865 O O . ALA A 1 110 ? 13.672 -15.429 1.747 1.00 92.56 110 ALA A O 1
ATOM 866 N N . LEU A 1 111 ? 12.677 -13.565 2.509 1.00 91.31 111 LEU A N 1
ATOM 867 C CA . LEU A 1 111 ? 13.473 -12.652 1.686 1.00 91.31 111 LEU A CA 1
ATOM 868 C C . LEU A 1 111 ? 14.943 -12.642 2.112 1.00 91.31 111 LEU A C 1
ATOM 870 O O . LEU A 1 111 ? 15.831 -12.623 1.261 1.00 91.31 111 LEU A O 1
ATOM 874 N N . TRP A 1 112 ? 15.210 -12.705 3.417 1.00 90.88 112 TRP A N 1
ATOM 875 C CA . TRP A 1 112 ? 16.570 -12.772 3.942 1.00 90.88 112 TRP A CA 1
ATOM 876 C C . TRP A 1 112 ? 17.260 -14.089 3.562 1.00 90.88 112 TRP A C 1
ATOM 878 O O . TRP A 1 112 ? 18.389 -14.070 3.079 1.00 90.88 112 TRP A O 1
ATOM 888 N N . MET A 1 113 ? 16.567 -15.225 3.686 1.00 90.25 113 MET A N 1
ATOM 889 C CA . MET A 1 113 ? 17.066 -16.543 3.271 1.00 90.25 113 MET A CA 1
ATOM 890 C C . MET A 1 113 ? 17.316 -16.620 1.762 1.00 90.25 113 MET A C 1
ATOM 892 O O . MET A 1 113 ? 18.334 -17.172 1.337 1.00 90.25 113 MET A O 1
ATOM 896 N N . ALA A 1 114 ? 16.422 -16.045 0.951 1.00 88.25 114 ALA A N 1
ATOM 897 C CA . ALA A 1 114 ? 16.621 -15.953 -0.490 1.00 88.25 114 ALA A CA 1
ATOM 898 C C . ALA A 1 114 ? 17.912 -15.178 -0.798 1.00 88.25 114 ALA A C 1
ATOM 900 O O . ALA A 1 114 ? 18.798 -15.691 -1.481 1.00 88.25 114 ALA A O 1
ATOM 901 N N . GLN A 1 115 ? 18.082 -13.993 -0.208 1.00 85.62 115 GLN A N 1
ATOM 902 C CA . GLN A 1 115 ? 19.275 -13.176 -0.422 1.00 85.62 115 GLN A CA 1
ATOM 903 C C . GLN A 1 115 ? 20.561 -13.858 0.083 1.00 85.62 115 GLN A C 1
ATOM 905 O O . GLN A 1 115 ? 21.582 -13.819 -0.603 1.00 85.62 115 GLN A O 1
ATOM 910 N N . ALA A 1 116 ? 20.509 -14.542 1.232 1.00 86.19 116 ALA A N 1
ATOM 911 C CA . ALA A 1 116 ? 21.633 -15.296 1.790 1.00 86.19 116 ALA A CA 1
ATOM 912 C C . ALA A 1 116 ? 22.079 -16.459 0.885 1.00 86.19 116 ALA A C 1
ATOM 914 O O . ALA A 1 116 ? 23.262 -16.783 0.823 1.00 86.19 116 ALA A O 1
ATOM 915 N N . SER A 1 117 ? 21.153 -17.044 0.122 1.00 84.69 117 SER A N 1
ATOM 916 C CA . SER A 1 117 ? 21.428 -18.141 -0.816 1.00 84.69 117 SER A CA 1
ATOM 917 C C . SER A 1 117 ? 21.998 -17.665 -2.164 1.00 84.69 117 SER A C 1
ATOM 919 O O . SER A 1 117 ? 22.004 -18.424 -3.130 1.00 84.69 117 SER A O 1
ATOM 921 N N . SER A 1 118 ? 22.448 -16.404 -2.265 1.00 81.31 118 SER A N 1
ATOM 922 C CA . SER A 1 118 ? 22.853 -15.749 -3.525 1.00 81.31 118 SER A CA 1
ATOM 923 C C . SER A 1 118 ? 21.757 -15.727 -4.601 1.00 81.31 118 SER A C 1
ATOM 925 O O . SER A 1 118 ? 22.036 -15.552 -5.791 1.00 81.31 118 SER A O 1
ATOM 927 N N . PHE A 1 119 ? 20.493 -15.878 -4.196 1.00 85.12 119 PHE A N 1
ATOM 928 C CA . PHE A 1 119 ? 19.357 -15.788 -5.097 1.00 85.12 119 PHE A CA 1
ATOM 929 C C . PHE A 1 119 ? 19.163 -14.339 -5.549 1.00 85.12 119 PHE A C 1
ATOM 931 O O . PHE A 1 119 ? 19.082 -13.421 -4.731 1.00 85.12 119 PHE A O 1
ATOM 938 N N . LYS A 1 120 ? 19.060 -14.132 -6.864 1.00 86.06 120 LYS A N 1
ATOM 939 C CA . LYS A 1 120 ? 18.769 -12.822 -7.446 1.00 86.06 120 LYS A CA 1
ATOM 940 C C . LYS A 1 120 ? 17.274 -12.701 -7.710 1.00 86.06 120 LYS A C 1
ATOM 942 O O . LYS A 1 120 ? 16.747 -13.373 -8.594 1.00 86.06 120 LYS A O 1
ATOM 947 N N . PHE A 1 121 ? 16.606 -11.812 -6.984 1.00 85.00 121 PHE A N 1
ATOM 948 C CA . PHE A 1 121 ? 15.206 -11.451 -7.211 1.00 85.00 121 PHE A CA 1
ATOM 949 C C . PHE A 1 121 ? 14.944 -10.973 -8.645 1.00 85.00 121 PHE A C 1
ATOM 951 O O . PHE A 1 121 ? 13.862 -11.221 -9.168 1.00 85.00 121 PHE A O 1
ATOM 958 N N . SER A 1 122 ? 15.942 -10.383 -9.314 1.00 82.88 122 SER A N 1
ATOM 959 C CA . SER A 1 122 ? 15.848 -10.001 -10.730 1.00 82.88 122 SER A CA 1
ATOM 960 C C . SER A 1 122 ? 15.603 -11.180 -11.679 1.00 82.88 122 SER A C 1
ATOM 962 O O . SER A 1 122 ? 15.100 -10.971 -12.775 1.00 82.88 122 SER A O 1
ATOM 964 N N . ASN A 1 123 ? 15.951 -12.408 -11.277 1.00 87.38 123 ASN A N 1
ATOM 965 C CA . ASN A 1 123 ? 15.751 -13.606 -12.096 1.00 87.38 123 ASN A CA 1
ATOM 966 C C . ASN A 1 123 ? 14.335 -14.182 -11.964 1.00 87.38 123 ASN A C 1
ATOM 968 O O . ASN A 1 123 ? 13.968 -15.085 -12.715 1.00 87.38 123 ASN A O 1
ATOM 972 N N . LEU A 1 124 ? 13.541 -13.705 -11.000 1.00 87.88 124 LEU A N 1
ATOM 973 C CA . LEU A 1 124 ? 12.146 -14.111 -10.893 1.00 87.88 124 LEU A CA 1
ATOM 974 C C . LEU A 1 124 ? 11.355 -13.582 -12.095 1.00 87.88 124 LEU A C 1
ATOM 976 O O . LEU A 1 124 ? 11.575 -12.438 -12.498 1.00 87.88 124 LEU A O 1
ATOM 980 N N . PRO A 1 125 ? 10.379 -14.345 -12.617 1.00 90.94 125 PRO A N 1
ATOM 981 C CA . PRO A 1 125 ? 9.426 -13.824 -13.587 1.00 90.94 125 PRO A CA 1
ATOM 982 C C . PRO A 1 125 ? 8.757 -12.548 -13.067 1.00 90.94 125 PRO A C 1
ATOM 984 O O . PRO A 1 125 ? 8.445 -12.452 -11.877 1.00 90.94 125 PRO A O 1
ATOM 987 N N . LEU A 1 126 ? 8.481 -11.589 -13.952 1.00 88.94 126 LEU A N 1
ATOM 988 C CA . LEU A 1 126 ? 7.945 -10.282 -13.561 1.00 88.94 126 LEU A CA 1
ATOM 989 C C . LEU A 1 126 ? 6.650 -10.388 -12.738 1.00 88.94 126 LEU A C 1
ATOM 991 O O . LEU A 1 126 ? 6.488 -9.688 -11.741 1.00 88.94 126 LEU A O 1
ATOM 995 N N . ILE A 1 127 ? 5.766 -11.325 -13.096 1.00 91.50 127 ILE A N 1
ATOM 996 C CA . ILE A 1 127 ? 4.537 -11.604 -12.341 1.00 91.50 127 ILE A CA 1
ATOM 997 C C . ILE A 1 127 ? 4.844 -12.014 -10.895 1.00 91.50 127 ILE A C 1
ATOM 999 O O . ILE A 1 127 ? 4.178 -11.549 -9.976 1.00 91.50 127 ILE A O 1
ATOM 1003 N N . ALA A 1 128 ? 5.873 -12.831 -10.659 1.00 92.56 128 ALA A N 1
ATOM 1004 C CA . ALA A 1 128 ? 6.257 -13.226 -9.305 1.00 92.56 128 ALA A CA 1
ATOM 1005 C C . ALA A 1 128 ? 6.802 -12.034 -8.502 1.00 92.56 128 ALA A C 1
ATOM 1007 O O . ALA A 1 128 ? 6.473 -11.892 -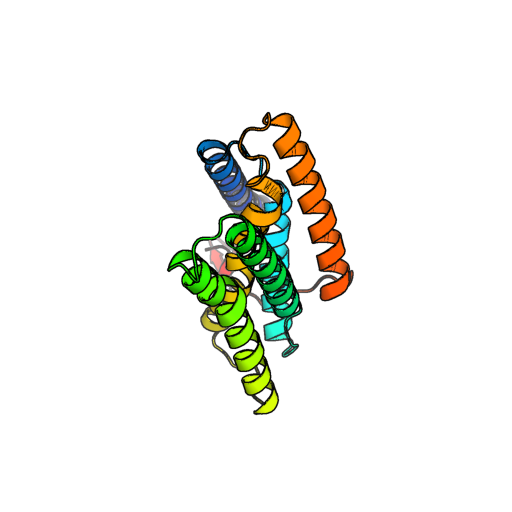7.326 1.00 92.56 128 ALA A O 1
ATOM 1008 N N . GLN A 1 129 ? 7.572 -11.142 -9.134 1.00 92.88 129 GLN A N 1
ATOM 1009 C CA . GLN A 1 129 ? 8.054 -9.916 -8.487 1.00 92.88 129 GLN A CA 1
ATOM 1010 C C . GLN A 1 129 ? 6.891 -8.985 -8.106 1.00 92.88 129 GLN A C 1
ATOM 1012 O O . GLN A 1 129 ? 6.865 -8.453 -6.997 1.00 92.88 129 GLN A O 1
ATOM 1017 N N . LEU A 1 130 ? 5.899 -8.835 -8.992 1.00 93.25 130 LEU A N 1
ATOM 1018 C CA . LEU A 1 130 ? 4.683 -8.060 -8.730 1.00 93.25 130 LEU A CA 1
ATOM 1019 C C . LEU A 1 130 ? 3.866 -8.652 -7.584 1.00 93.25 130 LEU A C 1
ATOM 1021 O O . LEU A 1 130 ? 3.467 -7.926 -6.677 1.00 93.25 130 LEU A O 1
ATOM 1025 N N . LEU A 1 131 ? 3.649 -9.968 -7.594 1.00 95.62 131 LEU A N 1
ATOM 1026 C CA . LEU A 1 131 ? 2.926 -10.647 -6.523 1.00 95.62 131 LEU A CA 1
ATOM 1027 C C . LEU A 1 131 ? 3.650 -10.508 -5.184 1.00 95.62 131 LEU A C 1
ATOM 1029 O O . LEU A 1 131 ? 2.990 -10.263 -4.1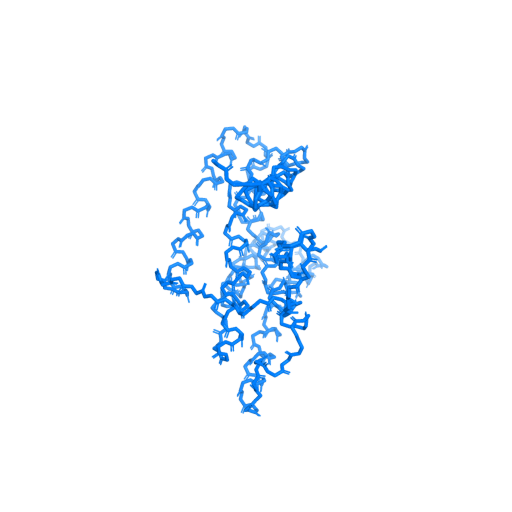81 1.00 95.62 131 LEU A O 1
ATOM 1033 N N . LEU A 1 132 ? 4.983 -10.591 -5.155 1.00 94.94 132 LEU A N 1
ATOM 1034 C CA . LEU A 1 132 ? 5.765 -10.337 -3.943 1.00 94.94 132 LEU A CA 1
ATOM 1035 C C . LEU A 1 132 ? 5.624 -8.888 -3.463 1.00 94.94 132 LEU A C 1
ATOM 1037 O O . LEU A 1 132 ? 5.394 -8.665 -2.277 1.00 94.94 132 LEU A O 1
ATOM 1041 N N . ALA A 1 133 ? 5.705 -7.905 -4.364 1.00 95.38 133 ALA A N 1
ATOM 1042 C CA . ALA A 1 133 ? 5.511 -6.503 -4.004 1.00 95.38 133 ALA A CA 1
ATOM 1043 C C . ALA A 1 133 ? 4.107 -6.253 -3.425 1.00 95.38 133 ALA A C 1
ATOM 1045 O O . ALA A 1 133 ? 3.971 -5.621 -2.377 1.00 95.38 133 ALA A O 1
ATOM 1046 N N . LEU A 1 134 ? 3.065 -6.814 -4.047 1.00 96.12 134 LEU A N 1
ATOM 1047 C CA . LEU A 1 134 ? 1.691 -6.743 -3.545 1.00 96.12 134 LEU A CA 1
ATOM 1048 C C . LEU A 1 134 ? 1.534 -7.467 -2.203 1.00 96.12 134 LEU A C 1
ATOM 1050 O O . LEU A 1 134 ? 0.897 -6.935 -1.298 1.00 96.12 134 LEU A O 1
ATOM 1054 N N . LEU A 1 135 ? 2.148 -8.640 -2.040 1.00 96.25 135 LEU A N 1
ATOM 1055 C CA . LEU A 1 135 ? 2.108 -9.420 -0.802 1.00 96.25 135 LEU A CA 1
ATOM 1056 C C . LEU A 1 135 ? 2.721 -8.658 0.383 1.00 96.25 135 LEU A C 1
ATOM 1058 O O . LEU A 1 135 ? 2.276 -8.836 1.514 1.00 96.25 135 LEU A O 1
ATOM 1062 N N . ILE A 1 136 ? 3.704 -7.793 0.125 1.00 96.00 136 ILE A N 1
ATOM 1063 C CA . ILE A 1 136 ? 4.332 -6.935 1.137 1.00 96.00 136 ILE A CA 1
ATOM 1064 C C . ILE A 1 136 ? 3.486 -5.678 1.402 1.00 96.00 136 ILE A C 1
ATOM 1066 O O . ILE A 1 136 ? 3.285 -5.299 2.555 1.00 96.00 136 ILE A O 1
ATOM 1070 N N . VAL A 1 137 ? 2.984 -5.017 0.354 1.00 96.88 137 VAL A N 1
ATOM 1071 C CA . VAL A 1 137 ? 2.356 -3.688 0.471 1.00 96.88 137 VAL A CA 1
ATOM 1072 C C . VAL A 1 137 ? 0.877 -3.753 0.846 1.00 96.88 137 VAL A C 1
ATOM 1074 O O . VAL A 1 137 ? 0.422 -2.965 1.671 1.00 96.88 137 VAL A O 1
ATOM 1077 N N . VAL A 1 138 ? 0.107 -4.691 0.292 1.00 96.06 138 VAL A N 1
ATOM 1078 C CA . VAL A 1 138 ? -1.347 -4.781 0.524 1.00 96.06 138 VAL A CA 1
ATOM 1079 C C . VAL A 1 138 ? -1.703 -4.924 2.014 1.00 96.06 138 VAL A C 1
ATOM 1081 O O . VAL A 1 138 ? -2.613 -4.224 2.468 1.00 96.06 138 VAL A O 1
ATOM 1084 N N . PRO A 1 139 ? -1.001 -5.742 2.824 1.00 96.06 139 PRO A N 1
ATOM 1085 C CA . PRO A 1 139 ? -1.318 -5.889 4.246 1.00 96.06 139 PRO A CA 1
ATOM 1086 C C . PRO A 1 139 ? -1.113 -4.615 5.080 1.00 96.06 139 PRO A C 1
ATOM 1088 O O . PRO A 1 139 ? -1.743 -4.482 6.134 1.00 96.06 139 PRO A O 1
ATOM 1091 N N . LEU A 1 140 ? -0.320 -3.645 4.600 1.00 96.06 140 LEU A N 1
ATOM 1092 C CA . LEU A 1 140 ? -0.211 -2.332 5.243 1.00 96.06 140 LEU A CA 1
ATOM 1093 C C . LEU A 1 140 ? -1.557 -1.594 5.257 1.00 96.06 140 LEU A C 1
ATOM 1095 O O . LEU A 1 140 ? -1.822 -0.854 6.197 1.00 96.06 140 LEU A O 1
ATOM 1099 N N . GLY A 1 141 ? -2.437 -1.818 4.276 1.00 94.56 141 GLY A N 1
ATOM 1100 C CA . GLY A 1 141 ? -3.731 -1.134 4.173 1.00 94.56 141 GLY A CA 1
ATOM 1101 C C . GLY A 1 141 ? -4.615 -1.392 5.394 1.00 94.56 141 GLY A C 1
ATOM 1102 O O . GLY A 1 141 ? -4.933 -0.455 6.131 1.00 94.56 141 GLY A O 1
ATOM 1103 N N . PRO A 1 142 ? -4.960 -2.662 5.678 1.00 93.88 142 PRO A N 1
ATOM 1104 C CA . PRO A 1 142 ? -5.694 -3.027 6.884 1.00 93.88 142 PRO A CA 1
ATOM 1105 C C . PRO A 1 142 ? -4.989 -2.622 8.186 1.00 93.88 142 PRO A C 1
ATOM 1107 O O . PRO A 1 142 ? -5.665 -2.238 9.138 1.00 93.88 142 PRO A O 1
ATOM 1110 N N . MET A 1 143 ? -3.654 -2.688 8.253 1.00 95.62 143 MET A N 1
ATOM 1111 C CA . MET A 1 143 ? -2.905 -2.276 9.449 1.00 95.62 143 MET A CA 1
ATOM 1112 C C . MET A 1 143 ? -3.031 -0.772 9.702 1.00 95.62 143 MET A C 1
ATOM 1114 O O . MET A 1 143 ? -3.398 -0.362 10.798 1.00 95.62 143 MET A O 1
ATOM 1118 N N . ILE A 1 144 ? -2.817 0.058 8.682 1.00 95.81 144 ILE A N 1
ATOM 1119 C CA . ILE A 1 144 ? -2.963 1.514 8.787 1.00 95.81 144 ILE A CA 1
ATOM 1120 C C . ILE A 1 144 ? -4.410 1.889 9.099 1.00 95.81 144 ILE A C 1
ATOM 1122 O O . ILE A 1 144 ? -4.645 2.746 9.950 1.00 95.81 144 ILE A O 1
ATOM 1126 N N . TYR A 1 145 ? -5.386 1.207 8.489 1.00 94.81 145 TYR A N 1
ATOM 1127 C CA . TYR A 1 145 ? -6.794 1.387 8.834 1.00 94.81 145 TYR A CA 1
ATOM 1128 C C . TYR A 1 145 ? -7.045 1.172 10.331 1.00 94.81 145 TYR A C 1
ATOM 1130 O O . TYR A 1 145 ? -7.644 2.021 10.992 1.00 94.81 145 TYR A O 1
ATOM 1138 N N . ARG A 1 146 ? -6.541 0.062 10.881 1.00 92.44 146 ARG A N 1
ATOM 1139 C CA . ARG A 1 146 ? -6.666 -0.272 12.306 1.00 92.44 146 ARG A CA 1
ATOM 1140 C C . ARG A 1 146 ? -5.986 0.747 13.216 1.00 92.44 146 ARG A C 1
ATOM 1142 O O . ARG A 1 146 ? -6.534 1.069 14.264 1.00 92.44 146 ARG A O 1
ATOM 1149 N N . LEU A 1 147 ? -4.811 1.234 12.829 1.00 94.75 147 LEU A N 1
ATOM 1150 C CA . LEU A 1 147 ? -4.024 2.157 13.646 1.00 94.75 147 LEU A CA 1
ATOM 1151 C C . LEU A 1 147 ? -4.594 3.579 13.643 1.00 94.75 147 LEU A C 1
ATOM 1153 O O . LEU A 1 147 ? -4.688 4.195 14.700 1.00 94.75 147 LEU A O 1
ATOM 1157 N N . ALA A 1 148 ? -4.977 4.098 12.475 1.00 95.81 148 ALA A N 1
ATOM 1158 C CA . ALA A 1 148 ? -5.331 5.507 12.321 1.00 95.81 148 ALA A CA 1
ATOM 1159 C C . ALA A 1 148 ? -6.843 5.767 12.312 1.00 95.81 148 ALA A C 1
ATOM 1161 O O . ALA A 1 148 ? -7.300 6.755 12.883 1.00 95.81 148 ALA A O 1
ATOM 1162 N N . PHE A 1 149 ? -7.632 4.896 11.677 1.00 95.62 149 PHE A N 1
ATOM 1163 C CA . PHE A 1 149 ? -9.032 5.195 11.358 1.00 95.62 149 PHE A CA 1
ATOM 1164 C C . PHE A 1 149 ? -10.025 4.441 12.239 1.00 95.62 149 PHE A C 1
ATOM 1166 O O . PHE A 1 149 ? -11.020 5.017 12.674 1.00 95.62 149 PHE A O 1
ATOM 1173 N N . GLN A 1 150 ? -9.753 3.175 12.566 1.00 94.25 150 GLN A N 1
ATOM 1174 C CA . GLN A 1 150 ? -10.642 2.369 13.404 1.00 94.25 150 GLN A CA 1
ATOM 1175 C C . GLN A 1 150 ? -10.946 3.001 14.780 1.00 94.25 150 GLN A C 1
ATOM 1177 O O . GLN A 1 150 ? -12.116 2.966 15.172 1.00 94.25 150 GLN A O 1
ATOM 1182 N N . PRO A 1 151 ? -9.986 3.616 15.506 1.00 92.69 151 PRO A N 1
ATOM 1183 C CA . PRO A 1 151 ? -10.269 4.255 16.794 1.00 92.69 151 PRO A CA 1
ATOM 1184 C C . PRO A 1 151 ? -11.218 5.455 16.681 1.00 92.69 151 PRO A C 1
ATOM 1186 O O . PRO A 1 151 ? -11.855 5.831 17.660 1.00 92.69 151 PRO A O 1
ATOM 1189 N N . MET A 1 152 ? -11.326 6.047 15.487 1.00 93.56 152 MET A N 1
ATOM 1190 C CA . MET A 1 152 ? -12.110 7.250 15.207 1.00 93.56 152 MET A CA 1
ATOM 1191 C C . MET A 1 152 ? -13.251 6.982 14.218 1.00 93.56 152 MET A C 1
ATOM 1193 O O . MET A 1 152 ? -13.763 7.911 13.605 1.00 93.56 152 MET A O 1
ATOM 1197 N N . ALA A 1 153 ? -13.699 5.732 14.064 1.00 91.62 153 ALA A N 1
ATOM 1198 C CA . ALA A 1 153 ? -14.699 5.357 13.055 1.00 91.62 153 ALA A CA 1
ATOM 1199 C C . ALA A 1 153 ? -16.072 6.052 13.217 1.00 91.62 153 ALA A C 1
ATOM 1201 O O . ALA A 1 153 ? -16.880 6.072 12.286 1.00 91.62 153 ALA A O 1
ATOM 1202 N N . GLN A 1 154 ? -16.350 6.603 14.404 1.00 94.00 154 GLN A N 1
ATOM 1203 C CA . GLN A 1 154 ? -17.560 7.380 14.700 1.00 94.00 154 GLN A CA 1
ATOM 1204 C C . GLN A 1 154 ? -17.359 8.897 14.542 1.00 94.00 154 GLN A C 1
ATOM 1206 O O . GLN A 1 154 ? -18.315 9.655 14.686 1.00 94.00 154 GLN A O 1
ATOM 1211 N N . ALA A 1 155 ? -16.136 9.350 14.257 1.00 96.62 155 ALA A N 1
ATOM 1212 C CA . ALA A 1 155 ? -15.836 10.762 14.089 1.00 96.62 155 ALA A CA 1
ATOM 1213 C C . ALA A 1 155 ? -16.460 11.325 12.794 1.00 96.62 155 ALA A C 1
ATOM 1215 O O . ALA A 1 155 ? -16.689 10.583 11.833 1.00 96.62 155 ALA A O 1
ATOM 1216 N N . PRO A 1 156 ? -16.719 12.644 12.734 1.00 97.38 156 PRO A N 1
ATOM 1217 C CA . PRO A 1 156 ? -17.171 13.304 11.514 1.00 97.38 156 PRO A CA 1
ATOM 1218 C C . PRO A 1 156 ? -16.194 13.122 10.345 1.00 97.38 156 PRO A C 1
ATOM 1220 O O . PRO A 1 156 ? -14.980 13.051 10.541 1.00 97.38 156 PRO A O 1
ATOM 1223 N N . VAL A 1 157 ? -16.715 13.158 9.114 1.00 96.88 157 VAL A N 1
ATOM 1224 C CA . VAL A 1 157 ? -15.926 13.018 7.871 1.00 96.88 157 VAL A CA 1
ATOM 1225 C C . VAL A 1 157 ? -14.751 13.995 7.819 1.00 96.88 157 VAL A C 1
ATOM 1227 O O . VAL A 1 157 ? -13.658 13.617 7.413 1.00 96.88 157 VAL A O 1
ATOM 1230 N N . LEU A 1 158 ? -14.949 15.233 8.280 1.00 97.12 158 LEU A N 1
ATOM 1231 C CA . LEU A 1 158 ? -13.891 16.242 8.320 1.00 97.12 158 LEU A CA 1
ATOM 1232 C C . LEU A 1 158 ? -12.705 15.810 9.199 1.00 97.12 158 LEU A C 1
ATOM 1234 O O . LEU A 1 158 ? -11.557 16.024 8.826 1.00 97.12 158 LEU A O 1
ATOM 1238 N N . VAL A 1 159 ? -12.968 15.157 10.335 1.00 97.44 159 VAL A N 1
ATOM 1239 C CA . VAL A 1 159 ? -11.916 14.635 11.223 1.00 97.44 159 VAL A CA 1
ATOM 1240 C C . VAL A 1 159 ? -11.182 13.480 10.548 1.00 97.44 159 VAL A C 1
ATOM 1242 O O . VAL A 1 159 ? -9.954 13.459 10.546 1.00 97.44 159 VAL A O 1
ATOM 1245 N N . LEU A 1 160 ? -11.913 12.561 9.910 1.00 96.81 160 LEU A N 1
ATOM 1246 C CA . LEU A 1 160 ? -11.314 11.459 9.149 1.00 96.81 160 LEU A CA 1
ATOM 1247 C C . LEU A 1 160 ? -10.457 11.966 7.983 1.00 96.81 160 LEU A C 1
ATOM 1249 O O . LEU A 1 160 ? -9.401 11.398 7.723 1.00 96.81 160 LEU A O 1
ATOM 1253 N N . LEU A 1 161 ? -10.868 13.050 7.320 1.00 96.38 161 LEU A N 1
ATOM 1254 C CA . LEU A 1 161 ? -10.081 13.709 6.278 1.00 96.38 161 LEU A CA 1
ATOM 1255 C C . LEU A 1 161 ? -8.779 14.293 6.845 1.00 96.38 161 LEU A C 1
ATOM 1257 O O . LEU A 1 161 ? -7.716 14.040 6.285 1.00 96.38 161 LEU A O 1
ATOM 1261 N N . ILE A 1 162 ? -8.839 15.016 7.970 1.00 97.62 162 ILE A N 1
ATOM 1262 C CA . ILE A 1 162 ? -7.647 15.574 8.637 1.00 97.62 162 ILE A CA 1
ATOM 1263 C C . ILE A 1 162 ? -6.672 14.455 9.023 1.00 97.62 162 ILE A C 1
ATOM 1265 O O . ILE A 1 162 ? -5.483 14.533 8.715 1.00 97.62 162 ILE A O 1
ATOM 1269 N N . VAL A 1 163 ? -7.176 13.383 9.640 1.00 97.88 163 VAL A N 1
ATOM 1270 C CA . VAL A 1 163 ? -6.371 12.203 9.984 1.00 97.88 163 VAL A CA 1
ATOM 1271 C C . VAL A 1 163 ? -5.797 11.557 8.727 1.00 97.88 163 VAL A C 1
ATOM 1273 O O . VAL A 1 163 ? -4.628 11.187 8.712 1.00 97.88 163 VAL A O 1
ATOM 1276 N N . SER A 1 164 ? -6.570 11.471 7.644 1.00 97.19 164 SER A N 1
ATOM 1277 C CA . SER A 1 164 ? -6.101 10.904 6.382 1.00 97.19 164 SER A CA 1
ATOM 1278 C C . SER A 1 164 ? -4.954 11.701 5.765 1.00 97.19 164 SER A C 1
ATOM 1280 O O . SER A 1 164 ? -4.009 11.102 5.253 1.00 97.19 164 SER A O 1
ATOM 1282 N N . VAL A 1 165 ? -5.004 13.033 5.828 1.00 97.88 165 VAL A N 1
ATOM 1283 C CA . VAL A 1 165 ? -3.897 13.896 5.391 1.00 97.88 165 VAL A CA 1
ATOM 1284 C C . VAL A 1 165 ? -2.678 13.706 6.295 1.00 97.88 165 VAL A C 1
ATOM 1286 O O . VAL A 1 165 ? -1.563 13.580 5.795 1.00 97.88 165 VAL A O 1
ATOM 1289 N N . ALA A 1 166 ? -2.871 13.607 7.613 1.00 98.06 166 ALA A N 1
ATOM 1290 C CA . ALA A 1 166 ? -1.776 13.343 8.545 1.00 98.06 166 ALA A CA 1
ATOM 1291 C C . ALA A 1 166 ? -1.103 11.986 8.273 1.00 98.06 166 ALA A C 1
ATOM 1293 O O . ALA A 1 166 ? 0.121 11.908 8.219 1.00 98.06 166 ALA A O 1
ATOM 1294 N N . VAL A 1 167 ? -1.888 10.930 8.032 1.00 97.75 167 VAL A N 1
ATOM 1295 C CA . VAL A 1 167 ? -1.372 9.610 7.639 1.00 97.75 167 VAL A CA 1
ATOM 1296 C C . VAL A 1 167 ? -0.587 9.704 6.336 1.00 97.75 167 VAL A C 1
ATOM 1298 O O . VAL A 1 167 ? 0.492 9.132 6.257 1.00 97.75 167 VAL A O 1
ATOM 1301 N N . HIS A 1 168 ? -1.081 10.443 5.338 1.00 97.31 168 HIS A N 1
ATOM 1302 C CA . HIS A 1 168 ? -0.355 10.653 4.084 1.00 97.31 168 HIS A CA 1
ATOM 1303 C C . HIS A 1 168 ? 1.018 11.288 4.342 1.00 97.31 168 HIS A C 1
ATOM 1305 O O . HIS A 1 168 ? 2.023 10.722 3.930 1.00 97.31 168 HIS A O 1
ATOM 1311 N N . LEU A 1 169 ? 1.087 12.383 5.105 1.00 97.94 169 LEU A N 1
ATOM 1312 C CA . LEU A 1 169 ? 2.357 13.043 5.433 1.00 97.94 169 LEU A CA 1
ATOM 1313 C C . LEU A 1 169 ? 3.318 12.128 6.208 1.00 97.94 169 LEU A C 1
ATOM 1315 O O . LEU A 1 169 ? 4.519 12.118 5.939 1.00 97.94 169 LEU A O 1
ATOM 1319 N N . VAL A 1 170 ? 2.798 11.332 7.147 1.00 97.31 170 VAL A N 1
ATOM 1320 C CA . VAL A 1 170 ? 3.592 10.339 7.886 1.00 97.31 170 VAL A CA 1
ATOM 1321 C C . VAL A 1 170 ? 4.138 9.270 6.943 1.00 97.31 170 VAL A C 1
ATOM 1323 O O . VAL A 1 170 ? 5.317 8.935 7.030 1.00 97.31 170 VAL A O 1
ATOM 1326 N N . LEU A 1 171 ? 3.315 8.753 6.029 1.00 96.38 171 LEU A N 1
ATOM 1327 C CA . LEU A 1 171 ? 3.745 7.758 5.051 1.00 96.38 171 LEU A CA 1
ATOM 1328 C C . LEU A 1 171 ? 4.775 8.319 4.074 1.00 96.38 171 LEU A C 1
ATOM 1330 O O . LEU A 1 171 ? 5.766 7.641 3.829 1.00 96.38 171 LEU A O 1
ATOM 1334 N N . VAL A 1 172 ? 4.622 9.558 3.607 1.00 95.81 172 VAL A N 1
ATOM 1335 C CA . VAL A 1 172 ? 5.643 10.235 2.792 1.00 95.81 172 VAL A CA 1
ATOM 1336 C C . VAL A 1 172 ? 6.967 10.316 3.556 1.00 95.81 172 VAL A C 1
ATOM 1338 O O . VAL A 1 172 ? 8.010 9.925 3.034 1.00 95.81 172 VAL A O 1
ATOM 1341 N N . GLY A 1 173 ? 6.940 10.760 4.818 1.00 95.06 173 GLY A N 1
ATOM 1342 C CA . GLY A 1 173 ? 8.138 10.844 5.660 1.00 95.06 173 GLY A CA 1
ATOM 1343 C C . GLY A 1 173 ? 8.808 9.484 5.879 1.00 95.06 173 GLY A C 1
ATOM 1344 O O . GLY A 1 173 ? 10.020 9.351 5.730 1.00 95.06 173 GLY A O 1
ATOM 1345 N N . ILE A 1 174 ? 8.015 8.451 6.168 1.00 94.69 174 ILE A N 1
ATOM 1346 C CA . ILE A 1 174 ? 8.479 7.062 6.270 1.00 94.69 174 ILE A CA 1
ATOM 1347 C C . ILE A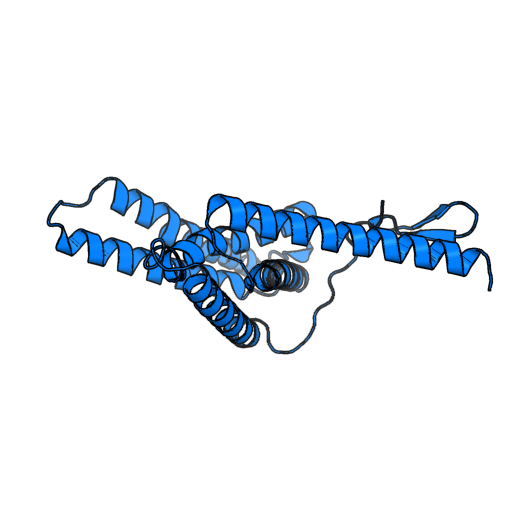 1 174 ? 9.080 6.592 4.939 1.00 94.69 174 ILE A C 1
ATOM 1349 O O . ILE A 1 174 ? 10.146 5.979 4.928 1.00 94.69 174 ILE A O 1
ATOM 1353 N N . GLY A 1 175 ? 8.430 6.902 3.819 1.00 92.44 175 GLY A N 1
ATOM 1354 C CA . GLY A 1 175 ? 8.904 6.585 2.478 1.00 92.44 175 GLY A CA 1
ATOM 1355 C C . GLY A 1 175 ? 10.292 7.160 2.219 1.00 92.44 175 GLY A C 1
ATOM 1356 O O . GLY A 1 175 ? 11.181 6.434 1.786 1.00 92.44 175 GLY A O 1
ATOM 1357 N N . LEU A 1 176 ? 10.517 8.422 2.584 1.00 92.50 176 LEU A N 1
ATOM 1358 C CA . LEU A 1 176 ? 11.826 9.067 2.459 1.00 92.50 176 LEU A CA 1
ATOM 1359 C C . LEU A 1 176 ? 12.902 8.391 3.318 1.00 92.50 176 LEU A C 1
ATOM 1361 O O . LEU A 1 176 ? 14.038 8.262 2.871 1.00 92.50 176 LEU A O 1
ATOM 1365 N N . VAL A 1 177 ? 12.557 7.918 4.520 1.00 91.75 177 VAL A N 1
ATOM 1366 C CA . VAL A 1 177 ? 13.498 7.189 5.389 1.00 91.75 177 VAL A CA 1
ATOM 1367 C C . VAL A 1 177 ? 13.881 5.830 4.795 1.00 91.75 177 VAL A C 1
ATOM 1369 O O . VAL A 1 177 ? 15.049 5.453 4.845 1.00 91.75 177 VAL A O 1
ATOM 1372 N N . PHE A 1 178 ? 12.921 5.086 4.235 1.00 90.06 178 PHE A N 1
ATOM 1373 C CA . PHE A 1 178 ? 13.164 3.725 3.739 1.00 90.06 178 PHE A CA 1
ATOM 1374 C C . PHE A 1 178 ? 13.676 3.656 2.296 1.00 90.06 178 PHE A C 1
ATOM 1376 O O . PHE A 1 178 ? 14.418 2.730 1.970 1.00 90.06 178 PHE A O 1
ATOM 1383 N N . PHE A 1 179 ? 13.280 4.593 1.433 1.00 89.25 179 PHE A N 1
ATOM 1384 C CA . PHE A 1 179 ? 13.599 4.577 -0.001 1.00 89.25 179 PHE A CA 1
ATOM 1385 C C . PHE A 1 179 ? 14.530 5.710 -0.437 1.00 89.25 179 PHE A C 1
ATOM 1387 O O . PHE A 1 179 ? 15.122 5.619 -1.509 1.00 89.25 179 PHE A O 1
ATOM 1394 N N . GLY A 1 180 ? 14.703 6.746 0.387 1.00 88.19 180 GLY A N 1
ATOM 1395 C CA . GLY A 1 180 ? 15.407 7.965 0.002 1.00 88.19 180 GLY A CA 1
ATOM 1396 C C . GLY A 1 180 ? 14.540 8.912 -0.832 1.00 88.19 180 GLY A C 1
ATOM 1397 O O . GLY A 1 180 ? 13.384 8.631 -1.141 1.00 88.19 180 GLY A O 1
ATOM 1398 N N . ALA A 1 181 ? 15.108 10.065 -1.189 1.00 85.56 181 ALA A N 1
ATOM 1399 C CA . ALA A 1 181 ? 14.447 11.077 -2.021 1.00 85.56 181 ALA A CA 1
ATOM 1400 C C . ALA A 1 181 ? 14.631 10.837 -3.534 1.00 85.56 181 ALA A C 1
ATOM 1402 O O . ALA A 1 181 ? 14.150 11.618 -4.354 1.00 85.56 181 ALA A O 1
ATOM 1403 N N . GLU A 1 182 ? 15.359 9.785 -3.910 1.00 81.56 182 GLU A N 1
ATOM 1404 C CA . GLU A 1 182 ? 15.687 9.486 -5.299 1.00 81.56 182 GLU A CA 1
ATOM 1405 C C . GLU A 1 182 ? 14.537 8.748 -5.993 1.00 81.56 182 GLU A C 1
ATOM 1407 O O . GLU A 1 182 ? 13.986 7.772 -5.481 1.00 81.56 182 GLU A O 1
ATOM 1412 N N . GLY A 1 183 ? 14.188 9.200 -7.198 1.00 77.12 183 GLY A N 1
ATOM 1413 C CA . GLY A 1 183 ? 13.248 8.486 -8.056 1.00 77.12 183 GLY A CA 1
ATOM 1414 C C . GLY A 1 183 ? 13.874 7.216 -8.635 1.00 77.12 183 GLY A C 1
ATOM 1415 O O . GLY A 1 183 ? 15.056 7.191 -8.974 1.00 77.12 183 GLY A O 1
ATOM 1416 N N . SER A 1 184 ? 13.065 6.171 -8.812 1.00 78.56 184 SER A N 1
ATOM 1417 C CA . SER A 1 184 ? 13.484 4.931 -9.470 1.00 78.56 184 SER A CA 1
ATOM 1418 C C . SER A 1 184 ? 12.637 4.645 -10.706 1.00 78.56 184 SER A C 1
ATOM 1420 O O . SER A 1 184 ? 11.477 5.052 -10.786 1.00 78.56 184 SER A O 1
ATOM 1422 N N . ARG A 1 185 ? 13.222 3.944 -11.681 1.00 75.81 185 ARG A N 1
ATOM 1423 C CA . ARG A 1 185 ? 12.537 3.479 -12.890 1.00 75.81 185 ARG A CA 1
ATOM 1424 C C . ARG A 1 185 ? 12.658 1.968 -12.973 1.00 75.81 185 ARG A C 1
ATOM 1426 O O . ARG A 1 185 ? 13.764 1.434 -12.931 1.00 75.81 185 ARG A O 1
ATOM 1433 N N . THR A 1 186 ? 11.521 1.303 -13.102 1.00 77.56 186 THR A N 1
ATOM 1434 C CA . THR A 1 186 ? 11.445 -0.126 -13.394 1.00 77.56 186 THR A CA 1
ATOM 1435 C C . THR A 1 186 ? 11.461 -0.334 -14.917 1.00 77.56 186 THR A C 1
ATOM 1437 O O . THR A 1 186 ? 11.045 0.561 -15.660 1.00 77.56 186 THR A O 1
ATOM 1440 N N . PRO A 1 187 ? 11.975 -1.470 -15.419 1.00 75.19 187 PRO A N 1
ATOM 1441 C CA . PRO A 1 187 ? 11.864 -1.813 -16.826 1.00 75.19 187 PRO A CA 1
ATOM 1442 C C . PRO A 1 187 ? 10.386 -2.019 -17.208 1.00 75.19 187 PRO A C 1
ATOM 1444 O O . PRO A 1 187 ? 9.556 -2.310 -16.335 1.00 75.19 187 PRO A O 1
ATOM 1447 N N . PRO A 1 188 ? 10.042 -1.849 -18.496 1.00 75.62 188 PRO A N 1
ATOM 1448 C CA . PRO A 1 188 ? 8.671 -1.992 -18.972 1.00 75.62 188 PRO A CA 1
ATOM 1449 C C . PRO A 1 188 ? 8.140 -3.408 -18.729 1.00 75.62 188 PRO A C 1
ATOM 1451 O O . PRO A 1 188 ? 8.891 -4.383 -18.748 1.00 75.62 188 PRO A O 1
ATOM 1454 N N . PHE A 1 189 ? 6.827 -3.517 -18.505 1.00 73.00 189 PHE A N 1
ATOM 1455 C CA . PHE A 1 189 ? 6.183 -4.806 -18.232 1.00 73.00 189 PHE A CA 1
ATOM 1456 C C . PHE A 1 189 ? 6.175 -5.733 -19.454 1.00 73.00 189 PHE A C 1
ATOM 1458 O O . PHE A 1 189 ? 6.367 -6.941 -19.331 1.00 73.00 189 PHE A O 1
ATOM 1465 N N . SER A 1 190 ? 5.964 -5.152 -20.630 1.00 75.62 190 SER A N 1
ATOM 1466 C CA . SER A 1 190 ? 5.941 -5.830 -21.921 1.00 75.62 190 SER A CA 1
ATOM 1467 C C . SER A 1 190 ? 6.849 -5.082 -22.884 1.00 75.62 190 SER A C 1
ATOM 1469 O O . SER A 1 190 ? 6.720 -3.866 -23.043 1.00 75.62 190 SER A O 1
ATOM 1471 N N . GLU A 1 191 ? 7.755 -5.808 -23.527 1.00 71.31 191 GLU A N 1
ATOM 1472 C CA . GLU A 1 191 ? 8.616 -5.257 -24.568 1.00 71.31 191 GLU A CA 1
ATOM 1473 C C . GLU A 1 191 ? 7.895 -5.261 -25.920 1.00 71.31 191 GLU A C 1
ATOM 1475 O O . GLU A 1 191 ? 7.125 -6.169 -26.233 1.00 71.31 191 GLU A O 1
ATOM 1480 N N . GLY A 1 192 ? 8.176 -4.244 -26.734 1.00 71.00 192 GLY A N 1
ATOM 1481 C CA . GLY A 1 192 ? 7.651 -4.122 -28.089 1.00 71.00 192 GLY A CA 1
ATOM 1482 C C . GLY A 1 192 ? 6.666 -2.971 -28.272 1.00 71.00 192 GLY A C 1
ATOM 1483 O O . GLY A 1 192 ? 6.094 -2.422 -27.330 1.00 71.00 192 GLY A O 1
ATOM 1484 N N . ALA A 1 193 ? 6.485 -2.594 -29.531 1.00 71.62 193 ALA A N 1
ATOM 1485 C CA . ALA A 1 193 ? 5.485 -1.634 -29.959 1.00 71.62 193 ALA A CA 1
ATOM 1486 C C . ALA A 1 193 ? 4.783 -2.190 -31.197 1.00 71.62 193 ALA A C 1
ATOM 1488 O O . ALA A 1 193 ? 5.434 -2.707 -32.106 1.00 71.62 193 ALA A O 1
ATOM 1489 N N . LEU A 1 194 ? 3.460 -2.090 -31.224 1.00 75.94 194 LEU A N 1
ATOM 1490 C CA . LEU A 1 194 ? 2.656 -2.390 -32.398 1.00 75.94 194 LEU A CA 1
ATOM 1491 C C . LEU A 1 194 ? 2.461 -1.097 -33.182 1.00 75.94 194 LEU A C 1
ATOM 1493 O O . LEU A 1 194 ? 2.017 -0.091 -32.640 1.00 75.94 194 LEU A O 1
ATOM 1497 N N . THR A 1 195 ? 2.803 -1.101 -34.465 1.00 75.75 195 THR A N 1
ATOM 1498 C CA . THR A 1 195 ? 2.561 0.047 -35.339 1.00 75.75 195 THR A CA 1
ATOM 1499 C C . THR A 1 195 ? 1.107 0.037 -35.802 1.00 75.75 195 THR A C 1
ATOM 1501 O O . THR A 1 195 ? 0.735 -0.670 -36.737 1.00 75.75 195 THR A O 1
ATOM 1504 N N . LEU A 1 196 ? 0.262 0.829 -35.143 1.00 70.81 196 LEU A N 1
ATOM 1505 C CA . LEU A 1 196 ? -1.129 1.036 -35.544 1.00 70.81 196 LEU A CA 1
ATOM 1506 C C . LEU A 1 196 ? -1.205 2.299 -36.405 1.00 70.81 196 LEU A C 1
ATOM 1508 O O . LEU A 1 196 ? -0.848 3.385 -35.960 1.00 70.81 196 LEU A O 1
ATOM 1512 N N . ALA A 1 197 ? -1.640 2.152 -37.661 1.00 74.44 197 ALA A N 1
ATOM 1513 C CA . ALA A 1 197 ? -1.790 3.258 -38.615 1.00 74.44 197 ALA A CA 1
ATOM 1514 C C . ALA A 1 197 ? -0.536 4.156 -38.774 1.00 74.44 197 ALA A C 1
ATOM 1516 O O . ALA A 1 197 ? -0.653 5.359 -38.975 1.00 74.44 197 ALA A O 1
ATOM 1517 N N . GLY A 1 198 ? 0.668 3.573 -38.689 1.00 72.69 198 GLY A N 1
ATOM 1518 C CA . GLY A 1 198 ? 1.940 4.301 -38.815 1.00 72.69 198 GLY A CA 1
ATOM 1519 C C . GLY A 1 198 ? 2.485 4.892 -37.509 1.00 72.69 198 GLY A C 1
ATOM 1520 O O . GLY A 1 198 ? 3.614 5.376 -37.500 1.00 72.69 198 GLY A O 1
ATOM 1521 N N . VAL A 1 199 ? 1.744 4.789 -36.400 1.00 72.88 199 VAL A N 1
ATOM 1522 C CA . VAL A 1 199 ? 2.156 5.275 -35.074 1.00 72.88 199 VAL A CA 1
ATOM 1523 C C . VAL A 1 199 ? 2.564 4.091 -34.184 1.00 72.88 199 VAL A C 1
ATOM 1525 O O . VAL A 1 199 ? 1.806 3.122 -34.078 1.00 72.88 199 VAL A O 1
ATOM 1528 N N . PRO A 1 200 ? 3.752 4.114 -33.547 1.00 74.94 200 PRO A N 1
ATOM 1529 C CA . PRO A 1 200 ? 4.162 3.061 -32.624 1.00 74.94 200 PRO A CA 1
ATOM 1530 C C . PRO A 1 200 ? 3.365 3.148 -31.314 1.00 74.94 200 PRO A C 1
ATOM 1532 O O . PRO A 1 200 ? 3.542 4.072 -30.526 1.00 74.94 200 PRO A O 1
ATOM 1535 N N . VAL A 1 201 ? 2.515 2.155 -31.065 1.00 73.69 201 VAL A N 1
ATOM 1536 C CA . VAL A 1 201 ? 1.748 1.976 -29.827 1.00 73.69 201 VAL A CA 1
ATOM 1537 C C . VAL A 1 201 ? 2.493 0.986 -28.939 1.00 73.69 201 VAL A C 1
ATOM 1539 O O . VAL A 1 201 ? 2.719 -0.159 -29.326 1.00 73.69 201 VAL A O 1
ATOM 1542 N N . ASN A 1 202 ? 2.913 1.422 -27.752 1.00 78.56 202 ASN A N 1
ATOM 1543 C CA . ASN A 1 202 ? 3.652 0.577 -26.814 1.00 78.56 202 ASN A CA 1
ATOM 1544 C C . ASN A 1 202 ? 2.784 -0.611 -26.359 1.00 78.56 202 ASN A C 1
ATOM 1546 O O . ASN A 1 202 ? 1.631 -0.416 -25.972 1.00 78.56 202 ASN A O 1
ATOM 1550 N N . ALA A 1 203 ? 3.341 -1.826 -26.357 1.00 75.94 203 ALA A N 1
ATOM 1551 C CA . ALA A 1 203 ? 2.644 -3.027 -25.895 1.00 75.94 203 ALA A CA 1
ATOM 1552 C C . ALA A 1 203 ? 2.118 -2.898 -24.453 1.00 75.94 203 ALA A C 1
ATOM 1554 O O . ALA A 1 203 ? 1.114 -3.508 -24.122 1.00 75.94 203 ALA A O 1
ATOM 1555 N N . GLN A 1 204 ? 2.746 -2.060 -23.619 1.00 73.81 204 GLN A N 1
ATOM 1556 C CA . GLN A 1 204 ? 2.319 -1.820 -22.236 1.00 73.81 204 GLN A CA 1
ATOM 1557 C C . GLN A 1 204 ? 1.023 -0.998 -22.128 1.00 73.81 204 GLN A C 1
ATOM 1559 O O . GLN A 1 204 ? 0.396 -0.973 -21.071 1.00 73.81 204 GLN A O 1
ATOM 1564 N N . THR A 1 205 ? 0.644 -0.286 -23.192 1.00 67.69 205 THR A N 1
ATOM 1565 C CA . THR A 1 205 ? -0.583 0.533 -23.234 1.00 67.69 205 THR A CA 1
ATOM 1566 C C . THR A 1 205 ? -1.802 -0.216 -23.778 1.00 67.69 205 THR A C 1
ATOM 1568 O O . THR A 1 205 ? -2.886 0.362 -23.819 1.00 67.69 205 THR A O 1
ATOM 1571 N N . LEU A 1 206 ? -1.620 -1.471 -24.198 1.00 62.09 206 LEU A N 1
ATOM 1572 C CA . LEU A 1 206 ? -2.651 -2.363 -24.734 1.00 62.09 206 LEU A CA 1
ATOM 1573 C C . LEU A 1 206 ? -3.051 -3.407 -23.687 1.00 62.09 206 LEU A C 1
ATOM 1575 O O . LEU A 1 206 ? -4.259 -3.725 -23.635 1.00 62.09 206 LEU A O 1
#

pLDDT: mean 88.93, std 8.46, range [56.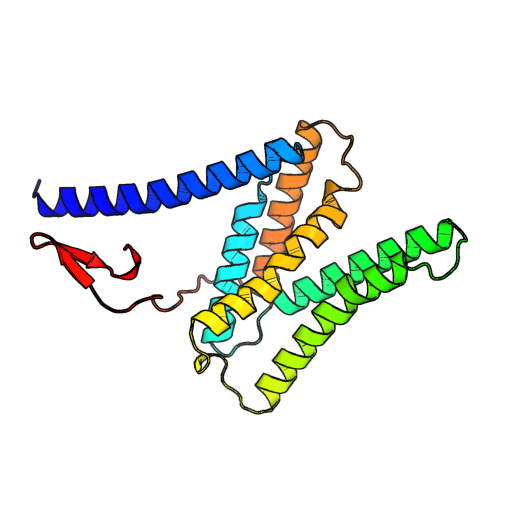06, 98.06]